Protein AF-A0A3M7PL62-F1 (afdb_monomer)

Sequence (192 aa):
TKNNTRWNSIFYMLQSLAKLSNSEIESILLAGKKKFKKQRKNSENDNKFTYEEREKMNELILILKELEICTDILEGDEITISRILPTLFTVIMKIDLKSNHEALMAKDKTIKNKIFYFENVSKKLIASIKKRFEDIFDETIYNIAAMLDPNYGTIWIKPENKQSWISKLKSMSESWKDASKSKRKNRSPTSN

Solvent-accessible surface area (backbone atoms only — not comparable to full-atom values): 11459 Å² total; per-residue (Å²): 133,83,74,65,65,80,84,40,48,68,56,55,49,50,55,57,57,67,72,50,52,70,69,55,52,40,51,52,57,54,56,51,46,71,79,50,67,90,76,70,86,89,74,94,78,81,71,66,88,44,72,65,59,51,50,48,51,52,54,52,48,54,46,49,47,44,53,51,54,45,47,56,61,76,69,44,97,85,66,53,68,33,52,51,56,48,43,53,45,50,40,46,48,63,38,34,56,63,65,42,47,53,57,46,42,77,76,38,80,84,65,70,95,76,88,71,89,53,57,70,56,34,52,50,49,46,52,50,51,50,67,75,43,44,71,58,74,73,31,62,67,42,53,51,38,19,46,70,32,88,92,48,34,65,75,64,47,56,77,87,52,44,62,60,52,52,52,52,50,51,55,52,54,50,53,51,54,51,55,53,52,53,58,54,67,75,60,65,81,84,80,128

Secondary structure (DSSP, 8-state):
---HHHH-HHHHHHHHHHHS-HHHHHHHHHHHHHHHTTS--S-SSS----HHHHHHHHHHHHHHHHHHHHHHHHSSTT--GGGHHHHHHHHHHHH-HHHHHHHHHHH-TTSPPPP-TTHHHHHHHHHHHHHHTHHHHH-HHHHHHHHH-TTTTTTTS-HHHHHHHHHHHHHHHHHHHHHHHHHHHT------

Structure (mmCIF, N/CA/C/O backbone):
data_AF-A0A3M7PL62-F1
#
_entry.id   AF-A0A3M7PL62-F1
#
loop_
_atom_site.group_PDB
_atom_site.id
_atom_site.type_symbol
_atom_site.label_atom_id
_atom_site.label_alt_id
_atom_site.label_comp_id
_atom_site.label_asym_id
_atom_site.label_entity_id
_atom_site.label_seq_id
_atom_site.pdbx_PDB_ins_code
_atom_site.Cartn_x
_atom_site.Cartn_y
_atom_site.Cartn_z
_atom_site.occupancy
_atom_site.B_iso_or_equiv
_atom_site.auth_seq_id
_atom_site.auth_comp_id
_atom_site.auth_asym_id
_atom_site.auth_atom_id
_atom_site.pdbx_PDB_model_num
ATOM 1 N N . THR A 1 1 ? -13.002 -17.386 -10.134 1.00 40.09 1 THR A N 1
ATOM 2 C CA . THR A 1 1 ? -13.341 -17.184 -8.706 1.00 40.09 1 THR A CA 1
ATOM 3 C C . THR A 1 1 ? -12.182 -16.467 -8.040 1.00 40.09 1 THR A C 1
ATOM 5 O O . THR A 1 1 ? -11.150 -17.083 -7.815 1.00 40.09 1 THR A O 1
ATOM 8 N N . LYS A 1 2 ? -12.305 -15.149 -7.817 1.00 46.88 2 LYS A N 1
ATOM 9 C CA . LYS A 1 2 ? -11.261 -14.326 -7.179 1.00 46.88 2 LYS A CA 1
ATOM 10 C C . LYS A 1 2 ? -11.028 -14.808 -5.744 1.00 46.88 2 LYS A C 1
ATOM 12 O O . LYS A 1 2 ? -11.974 -14.882 -4.963 1.00 46.88 2 LYS A O 1
ATOM 17 N N . ASN A 1 3 ? -9.782 -15.101 -5.386 1.00 47.34 3 ASN A N 1
ATOM 18 C CA . ASN A 1 3 ? -9.339 -15.516 -4.047 1.00 47.34 3 ASN A CA 1
ATOM 19 C C . ASN A 1 3 ? -9.390 -14.368 -3.000 1.00 47.34 3 ASN A C 1
ATOM 21 O O . ASN A 1 3 ? -8.645 -14.397 -2.018 1.00 47.34 3 ASN A O 1
ATOM 25 N N . ASN A 1 4 ? -10.277 -13.374 -3.171 1.00 55.66 4 ASN A N 1
ATOM 26 C CA . ASN A 1 4 ? -10.274 -12.106 -2.425 1.00 55.66 4 ASN A CA 1
ATOM 27 C C . ASN A 1 4 ? -10.366 -12.283 -0.901 1.00 55.66 4 ASN A C 1
ATOM 29 O O . ASN A 1 4 ? -9.767 -11.516 -0.155 1.00 55.66 4 ASN A O 1
ATOM 33 N N . THR A 1 5 ? -11.073 -13.295 -0.396 1.00 58.62 5 THR A N 1
ATOM 34 C CA . THR A 1 5 ? -11.362 -13.417 1.045 1.00 58.62 5 THR A CA 1
ATOM 35 C C . THR A 1 5 ? -10.279 -14.108 1.872 1.00 58.62 5 THR A C 1
ATOM 37 O O . THR A 1 5 ? -10.243 -13.902 3.086 1.00 58.62 5 THR A O 1
ATOM 40 N N . ARG A 1 6 ? -9.381 -14.908 1.275 1.00 64.12 6 ARG A N 1
ATOM 41 C CA . ARG A 1 6 ? -8.417 -15.704 2.066 1.00 64.12 6 ARG A CA 1
ATOM 42 C C . ARG A 1 6 ? -7.269 -14.861 2.622 1.00 64.12 6 ARG A C 1
ATOM 44 O O . ARG A 1 6 ? -6.825 -15.114 3.738 1.00 64.12 6 ARG A O 1
ATOM 51 N N . TRP A 1 7 ? -6.815 -13.866 1.865 1.00 69.75 7 TRP A N 1
ATOM 52 C CA . TRP A 1 7 ? -5.634 -13.065 2.205 1.00 69.75 7 TRP A CA 1
ATOM 53 C C . TRP A 1 7 ? -5.973 -11.681 2.788 1.00 69.75 7 TRP A C 1
ATOM 55 O O . TRP A 1 7 ? -5.117 -11.083 3.431 1.00 69.75 7 TRP A O 1
ATOM 65 N N . ASN A 1 8 ? -7.233 -11.228 2.672 1.00 81.94 8 ASN A N 1
ATOM 66 C CA . ASN A 1 8 ? -7.702 -9.904 3.125 1.00 81.94 8 ASN A CA 1
ATOM 67 C C . ASN A 1 8 ? -8.749 -9.960 4.259 1.00 81.94 8 ASN A C 1
ATOM 69 O O . ASN A 1 8 ? -9.500 -9.010 4.482 1.00 81.94 8 ASN A O 1
ATOM 73 N N . SER A 1 9 ? -8.815 -11.066 5.006 1.00 85.19 9 SER A N 1
ATOM 74 C CA . SER A 1 9 ? -9.834 -11.288 6.047 1.00 85.19 9 SER A CA 1
ATOM 75 C C . SER A 1 9 ? -9.865 -10.196 7.127 1.00 85.19 9 SER A C 1
ATOM 77 O O . SER A 1 9 ? -10.943 -9.741 7.509 1.00 85.19 9 SER A O 1
ATOM 79 N N . ILE A 1 10 ? -8.698 -9.724 7.579 1.00 87.88 10 ILE A N 1
ATOM 80 C CA . ILE A 1 10 ? -8.579 -8.642 8.573 1.00 87.88 10 ILE A CA 1
ATOM 81 C C . ILE A 1 10 ? -9.153 -7.336 8.022 1.00 87.88 10 ILE A C 1
ATOM 83 O O . ILE A 1 10 ? -9.892 -6.639 8.712 1.00 87.88 10 ILE A O 1
ATOM 87 N N . PHE A 1 11 ? -8.848 -7.011 6.770 1.00 89.50 11 PHE A N 1
ATOM 88 C CA . PHE A 1 11 ? -9.329 -5.790 6.144 1.00 89.50 11 PHE A CA 1
ATOM 89 C C . PHE A 1 11 ? -10.859 -5.774 6.021 1.00 89.50 11 PHE A C 1
ATOM 91 O O . PHE A 1 11 ? -11.498 -4.807 6.440 1.00 89.50 11 PHE A O 1
ATOM 98 N N . TYR A 1 12 ? -11.464 -6.867 5.543 1.00 89.94 12 TYR A N 1
ATOM 99 C CA . TYR A 1 12 ? -12.924 -6.966 5.446 1.00 89.94 12 TYR A CA 1
ATOM 100 C C . TYR A 1 12 ? -13.612 -6.987 6.812 1.00 89.94 12 TYR A C 1
ATOM 102 O O . TYR A 1 12 ? -14.700 -6.426 6.961 1.00 89.94 12 TYR A O 1
ATOM 110 N N . MET A 1 13 ? -12.972 -7.580 7.823 1.00 89.94 13 MET A N 1
ATOM 111 C CA . MET A 1 13 ? -13.450 -7.521 9.203 1.00 89.94 13 MET A CA 1
ATOM 112 C C . MET A 1 13 ? -13.500 -6.074 9.705 1.00 89.94 13 MET A C 1
ATOM 114 O O . MET A 1 13 ? -14.541 -5.637 10.193 1.00 89.94 13 MET A O 1
ATOM 118 N N . LEU A 1 14 ? -12.414 -5.313 9.531 1.00 90.06 14 LEU A N 1
ATOM 119 C CA . LEU A 1 14 ? -12.343 -3.912 9.950 1.00 90.06 14 LEU A CA 1
ATOM 120 C C . LEU A 1 14 ? -13.333 -3.033 9.180 1.00 90.06 14 LEU A C 1
ATOM 122 O O . LEU A 1 14 ? -14.026 -2.229 9.796 1.00 90.06 14 LEU A O 1
ATOM 126 N N . GLN A 1 15 ? -13.475 -3.218 7.863 1.00 90.00 15 GLN A N 1
ATOM 127 C CA . GLN A 1 15 ? -14.502 -2.512 7.088 1.00 90.00 15 GLN A CA 1
ATOM 128 C C . GLN A 1 15 ? -15.916 -2.803 7.597 1.00 90.00 15 GLN A C 1
ATOM 130 O O . GLN A 1 15 ? -16.748 -1.900 7.667 1.00 90.00 15 GLN A O 1
ATOM 135 N N . SER A 1 16 ? -16.202 -4.061 7.929 1.00 88.94 16 SER A N 1
ATOM 136 C CA . SER A 1 16 ? -17.515 -4.458 8.440 1.00 88.94 16 SER A CA 1
ATOM 137 C C . SER A 1 16 ? -17.782 -3.831 9.806 1.00 88.94 16 SER A C 1
ATOM 139 O O . SER A 1 16 ? -18.870 -3.313 10.031 1.00 88.94 16 SER A O 1
ATOM 141 N N . LEU A 1 17 ? -16.772 -3.794 10.680 1.00 87.38 17 LEU A N 1
ATOM 142 C CA . LEU A 1 17 ? -16.859 -3.132 11.980 1.00 87.38 17 LEU A CA 1
ATOM 143 C C . LEU A 1 17 ? -17.032 -1.611 11.842 1.00 87.38 17 LEU A C 1
ATOM 145 O O . LEU A 1 17 ? -17.824 -1.015 12.565 1.00 87.38 17 LEU A O 1
ATOM 149 N N . ALA A 1 18 ? -16.352 -0.984 10.880 1.00 86.38 18 ALA A N 1
ATOM 150 C CA . ALA A 1 18 ? -16.456 0.452 10.632 1.00 86.38 18 ALA A CA 1
ATOM 151 C C . ALA A 1 18 ? -17.853 0.894 10.170 1.00 86.38 18 ALA A C 1
ATOM 153 O O . ALA A 1 18 ? -18.256 2.017 10.481 1.00 86.38 18 ALA A O 1
ATOM 154 N N . LYS A 1 19 ? -18.592 0.013 9.477 1.00 88.25 19 LYS A N 1
ATOM 155 C CA . LYS A 1 19 ? -19.980 0.250 9.040 1.00 88.25 19 LYS A CA 1
ATOM 156 C C . LYS A 1 19 ? -20.982 0.279 10.193 1.00 88.25 19 LYS A C 1
ATOM 158 O O . LYS A 1 19 ? -22.044 0.868 10.031 1.00 88.25 19 LYS A O 1
ATOM 163 N N . LEU A 1 20 ? -20.661 -0.344 11.327 1.00 87.31 20 LEU A N 1
ATOM 164 C CA . LEU A 1 20 ? -21.538 -0.349 12.493 1.00 87.31 20 LEU A CA 1
ATOM 165 C C . LEU A 1 20 ? -21.515 1.015 13.185 1.00 87.31 20 LEU A C 1
ATOM 167 O O . LEU A 1 20 ? -20.460 1.636 13.364 1.00 87.31 20 LEU A O 1
ATOM 171 N N . SER A 1 21 ? -22.685 1.463 13.620 1.00 83.88 21 SER A N 1
ATOM 172 C CA . SER A 1 21 ? -22.830 2.613 14.505 1.00 83.88 21 SER A CA 1
ATOM 173 C C . SER A 1 21 ? -22.307 2.295 15.910 1.00 83.88 21 SER A C 1
ATOM 175 O O . SER A 1 21 ? -22.211 1.138 16.326 1.00 83.88 21 SER A O 1
ATOM 177 N N . ASN A 1 22 ? -21.962 3.332 16.678 1.00 79.81 22 ASN A N 1
ATOM 178 C CA . ASN A 1 22 ? -21.475 3.138 18.047 1.00 79.81 22 ASN A CA 1
ATOM 179 C C . ASN A 1 22 ? -22.526 2.450 18.939 1.00 79.81 22 ASN A C 1
ATOM 181 O O . ASN A 1 22 ? -22.158 1.618 19.762 1.00 79.81 22 ASN A O 1
ATOM 185 N N . SER A 1 23 ? -23.819 2.719 18.730 1.00 79.56 23 SER A N 1
ATOM 186 C CA . SER A 1 23 ? -24.910 2.072 19.471 1.00 79.56 23 SER A CA 1
ATOM 187 C C . SER A 1 23 ? -25.032 0.574 19.165 1.00 79.56 23 SER A C 1
ATOM 189 O O . SER A 1 23 ? -25.300 -0.221 20.070 1.00 79.56 23 SER A O 1
ATOM 191 N N . GLU A 1 24 ? -24.798 0.156 17.918 1.00 84.06 24 GLU A N 1
ATOM 192 C CA . GLU A 1 24 ? -24.756 -1.263 17.539 1.00 84.06 24 GLU A CA 1
ATOM 193 C C . GLU A 1 24 ? -23.554 -1.975 18.165 1.00 84.06 24 GLU A C 1
ATOM 195 O O . GLU A 1 24 ? -23.707 -3.062 18.725 1.00 84.06 24 GLU A O 1
ATOM 200 N N . ILE A 1 25 ? -22.373 -1.347 18.137 1.00 81.38 25 ILE A N 1
ATOM 201 C CA . ILE A 1 25 ? -21.158 -1.896 18.757 1.00 81.38 25 ILE A CA 1
ATOM 202 C C . ILE A 1 25 ? -21.361 -2.061 20.269 1.00 81.38 25 ILE A C 1
ATOM 204 O O . ILE A 1 25 ? -21.101 -3.136 20.813 1.00 81.38 25 ILE A O 1
ATOM 208 N N . GLU A 1 26 ? -21.887 -1.039 20.947 1.00 80.31 26 GLU A N 1
ATOM 209 C CA . GLU A 1 26 ? -22.207 -1.105 22.377 1.00 80.31 26 GLU A CA 1
ATOM 210 C C . GLU A 1 26 ? -23.219 -2.218 22.679 1.00 80.31 26 GLU A C 1
ATOM 212 O O . GLU A 1 26 ? -23.028 -2.998 23.616 1.00 80.31 26 GLU A O 1
ATOM 217 N N . SER A 1 27 ? -24.256 -2.365 21.850 1.00 80.12 27 SER A N 1
ATOM 218 C CA . SER A 1 27 ? -25.256 -3.430 21.993 1.00 80.12 27 SER A CA 1
ATOM 219 C C . SER A 1 27 ? -24.639 -4.827 21.866 1.00 80.12 27 SER A C 1
ATOM 221 O O . SER A 1 27 ? -24.953 -5.714 22.665 1.00 80.12 27 SER A O 1
ATOM 223 N N . ILE A 1 28 ? -23.716 -5.024 20.918 1.00 80.81 28 ILE A N 1
ATOM 224 C CA . ILE A 1 28 ? -22.977 -6.283 20.734 1.00 80.81 28 ILE A CA 1
ATOM 225 C C . ILE A 1 28 ? -22.082 -6.575 21.948 1.00 80.81 28 ILE A C 1
ATOM 227 O O . ILE A 1 28 ? -22.103 -7.692 22.478 1.00 80.81 28 ILE A O 1
ATOM 231 N N . LEU A 1 29 ? -21.339 -5.576 22.438 1.00 76.69 29 LEU A N 1
ATOM 232 C CA . LEU A 1 29 ? -20.470 -5.710 23.615 1.00 76.69 29 LEU A CA 1
ATOM 233 C C . LEU A 1 29 ? -21.275 -6.062 24.879 1.00 76.69 29 LEU A C 1
ATOM 235 O O . LEU A 1 29 ? -20.880 -6.932 25.666 1.00 76.69 29 LEU A O 1
ATOM 239 N N . LEU A 1 30 ? -22.441 -5.438 25.058 1.00 75.94 30 LEU A N 1
ATOM 240 C CA . LEU A 1 30 ? -23.359 -5.717 26.165 1.00 75.94 30 LEU A CA 1
ATOM 241 C C . LEU A 1 30 ? -24.003 -7.109 26.053 1.00 75.94 30 LEU A C 1
ATOM 243 O O . LEU A 1 30 ? -24.126 -7.813 27.063 1.00 75.94 30 LEU A O 1
ATOM 247 N N . ALA A 1 31 ? -24.377 -7.539 24.845 1.00 72.31 31 ALA A N 1
ATOM 248 C CA . ALA A 1 31 ? -24.922 -8.874 24.594 1.00 72.31 31 ALA A CA 1
ATOM 249 C C . ALA A 1 31 ? -23.889 -9.981 24.875 1.00 72.31 31 ALA A C 1
ATOM 251 O O . ALA A 1 31 ? -24.222 -10.988 25.508 1.00 72.31 31 ALA A O 1
ATOM 252 N N . GLY A 1 32 ? -22.624 -9.770 24.494 1.00 66.62 32 GLY A N 1
ATOM 253 C CA . GLY A 1 32 ? -21.516 -10.674 24.810 1.00 66.62 32 GLY A CA 1
ATOM 254 C C . GLY A 1 32 ? -21.330 -10.870 26.318 1.00 66.62 32 GLY A C 1
ATOM 255 O O . GLY A 1 32 ? -21.241 -12.004 26.793 1.00 66.62 32 GLY A O 1
ATOM 256 N N . LYS A 1 33 ? -21.388 -9.793 27.114 1.00 64.31 33 LYS A N 1
ATOM 257 C CA . LYS A 1 33 ? -21.269 -9.880 28.583 1.00 64.31 33 LYS A CA 1
ATOM 258 C C . LYS A 1 33 ? -22.345 -10.759 29.228 1.00 64.31 33 LYS A C 1
ATOM 260 O O . LYS A 1 33 ? -22.030 -11.490 30.166 1.00 64.31 33 LYS A O 1
ATOM 265 N N . LYS A 1 34 ? -23.591 -10.751 28.734 1.00 57.75 34 LYS A N 1
ATOM 266 C CA . LYS A 1 34 ? -24.666 -11.605 29.285 1.00 57.75 34 LYS A CA 1
ATOM 267 C C . LYS A 1 34 ? -24.357 -13.104 29.149 1.00 57.75 34 LYS A C 1
ATOM 269 O O . LYS A 1 34 ? -24.736 -13.858 30.040 1.00 57.75 34 LYS A O 1
ATOM 274 N N . LYS A 1 35 ? -23.618 -13.521 28.110 1.00 54.88 35 LYS A N 1
ATOM 275 C CA . LYS A 1 35 ? -23.156 -14.912 27.925 1.00 54.88 35 LYS A CA 1
ATOM 276 C C . LYS A 1 35 ? -21.930 -15.279 28.777 1.00 54.88 35 LYS A C 1
ATOM 278 O O . LYS A 1 35 ? -21.797 -16.436 29.156 1.00 54.88 35 LYS A O 1
ATOM 283 N N . PHE A 1 36 ? -21.075 -14.315 29.132 1.00 53.97 36 PHE A N 1
ATOM 284 C CA . PHE A 1 36 ? -19.810 -14.544 29.861 1.00 53.97 36 PHE A CA 1
ATOM 285 C C . PHE A 1 36 ? -19.806 -14.046 31.322 1.00 53.97 36 PHE A C 1
ATOM 287 O O . PHE A 1 36 ? -18.755 -13.965 31.963 1.00 53.97 36 PHE A O 1
ATOM 294 N N . LYS A 1 37 ? -20.984 -13.760 31.894 1.00 52.91 37 LYS A N 1
ATOM 295 C CA . LYS A 1 37 ? -21.182 -13.203 33.251 1.00 52.91 37 LYS A CA 1
ATOM 296 C C . LYS A 1 37 ? -20.577 -14.016 34.412 1.00 52.91 37 LYS A C 1
ATOM 298 O O . LYS A 1 37 ? -20.555 -13.519 35.532 1.00 52.91 37 LYS A O 1
ATOM 303 N N . LYS A 1 38 ? -20.057 -15.226 34.176 1.00 51.56 38 LYS A N 1
ATOM 304 C CA . LYS A 1 38 ? -19.380 -16.039 35.202 1.00 51.56 38 LYS A CA 1
ATOM 305 C C . LYS A 1 38 ? -17.902 -15.679 35.441 1.00 51.56 38 LYS A C 1
ATOM 307 O O . LYS A 1 38 ? -17.357 -16.168 36.421 1.00 51.56 38 LYS A O 1
ATOM 312 N N . GLN A 1 39 ? -17.252 -14.850 34.608 1.00 52.00 39 GLN A N 1
ATOM 313 C CA . GLN A 1 39 ? -15.781 -14.691 34.660 1.00 52.00 39 GLN A CA 1
ATOM 314 C C . GLN A 1 39 ? -15.209 -13.280 34.884 1.00 52.00 39 GLN A C 1
ATOM 316 O O . GLN A 1 39 ? -14.001 -13.169 35.062 1.00 52.00 39 GLN A O 1
ATOM 321 N N . ARG A 1 40 ? -15.994 -12.195 34.916 1.00 52.81 40 ARG A N 1
ATOM 322 C CA . ARG A 1 40 ? -15.426 -10.842 35.108 1.00 52.81 40 ARG A CA 1
ATOM 323 C C . ARG A 1 40 ? -16.220 -10.011 36.116 1.00 52.81 40 ARG A C 1
ATOM 325 O O . ARG A 1 40 ? -17.187 -9.347 35.756 1.00 52.81 40 ARG A O 1
ATOM 332 N N . LYS A 1 41 ? -15.792 -10.058 37.382 1.00 49.06 41 LYS A N 1
ATOM 333 C CA . LYS A 1 41 ? -15.992 -8.967 38.350 1.00 49.06 41 LYS A CA 1
ATOM 334 C C . LYS A 1 41 ? -14.892 -7.937 38.068 1.00 49.06 41 LYS A C 1
ATOM 336 O O . LYS A 1 41 ? -13.742 -8.342 37.967 1.00 49.06 41 LYS A O 1
ATOM 341 N N . ASN A 1 42 ? -15.247 -6.660 37.954 1.00 48.19 42 ASN A N 1
ATOM 342 C CA . ASN A 1 42 ? -14.356 -5.504 37.745 1.00 48.19 42 ASN A CA 1
ATOM 343 C C . ASN A 1 42 ? -14.031 -5.175 36.272 1.00 48.19 42 ASN A C 1
ATOM 345 O O . ASN A 1 42 ? -12.954 -5.487 35.787 1.00 48.19 42 ASN A O 1
ATOM 349 N N . SER A 1 43 ? -14.954 -4.504 35.575 1.00 50.09 43 SER A N 1
ATOM 350 C CA . SER A 1 43 ? -14.658 -3.224 34.897 1.00 50.09 43 SER A CA 1
ATOM 351 C C . SER A 1 43 ? -15.955 -2.616 34.338 1.00 50.09 43 SER A C 1
ATOM 353 O O . SER A 1 43 ? -16.555 -3.101 33.373 1.00 50.09 43 SER A O 1
ATOM 355 N N . GLU A 1 44 ? -16.451 -1.572 35.006 1.00 50.91 44 GLU A N 1
ATOM 356 C CA . GLU A 1 44 ? -17.651 -0.826 34.590 1.00 50.91 44 GLU A CA 1
ATOM 357 C C . GLU A 1 44 ? -17.344 0.252 33.533 1.00 50.91 44 GLU A C 1
ATOM 359 O O . GLU A 1 44 ? -18.266 0.719 32.872 1.00 50.91 44 GLU A O 1
ATOM 364 N N . ASN A 1 45 ? -16.063 0.562 33.279 1.00 48.56 45 ASN A N 1
ATOM 365 C CA . ASN A 1 45 ? -15.643 1.635 32.364 1.00 48.56 45 ASN A CA 1
ATOM 366 C C . ASN A 1 45 ? -15.071 1.192 30.997 1.00 48.56 45 ASN A C 1
ATOM 368 O O . ASN A 1 45 ? -14.952 2.036 30.116 1.00 48.56 45 ASN A O 1
ATOM 372 N N . ASP A 1 46 ? -14.790 -0.095 30.753 1.00 54.34 46 ASP A N 1
ATOM 373 C CA . ASP A 1 46 ? -14.094 -0.556 29.522 1.00 54.34 46 ASP A CA 1
ATOM 374 C C . ASP A 1 46 ? -15.002 -0.775 28.294 1.00 54.34 46 ASP A C 1
ATOM 376 O O . ASP A 1 46 ? -14.627 -1.437 27.329 1.00 54.34 46 ASP A O 1
ATOM 380 N N . ASN A 1 47 ? -16.249 -0.306 28.331 1.00 57.25 47 ASN A N 1
ATOM 381 C CA . ASN A 1 47 ? -17.291 -0.804 27.426 1.00 57.25 47 ASN A CA 1
ATOM 382 C C . ASN A 1 47 ? -17.661 0.115 26.262 1.00 57.25 47 ASN A C 1
ATOM 384 O O . ASN A 1 47 ? -18.631 -0.175 25.560 1.00 57.25 47 ASN A O 1
ATOM 388 N N . LYS A 1 48 ? -16.931 1.209 26.061 1.00 63.75 48 LYS A N 1
ATOM 389 C CA . LYS A 1 48 ? -17.238 2.172 25.006 1.00 63.75 48 LYS A CA 1
ATOM 390 C C . LYS A 1 48 ? -16.159 2.128 23.948 1.00 63.75 48 LYS A C 1
ATOM 392 O O . LYS A 1 48 ? -15.000 2.363 24.256 1.00 63.75 48 LYS A O 1
ATOM 397 N N . PHE A 1 49 ? -16.575 1.871 22.711 1.00 73.44 49 PHE A N 1
ATOM 398 C CA . PHE A 1 49 ? -15.726 2.084 21.550 1.00 73.44 49 PHE A CA 1
ATOM 399 C C . PHE A 1 49 ? -15.527 3.591 21.390 1.00 73.44 49 PHE A C 1
ATOM 401 O O . PHE A 1 49 ? -16.442 4.326 21.007 1.00 73.44 49 PHE A O 1
ATOM 408 N N . THR A 1 50 ? -14.359 4.058 21.804 1.00 80.19 50 THR A N 1
ATOM 409 C CA . THR A 1 50 ? -14.036 5.478 21.884 1.00 80.19 50 THR A CA 1
ATOM 410 C C . THR A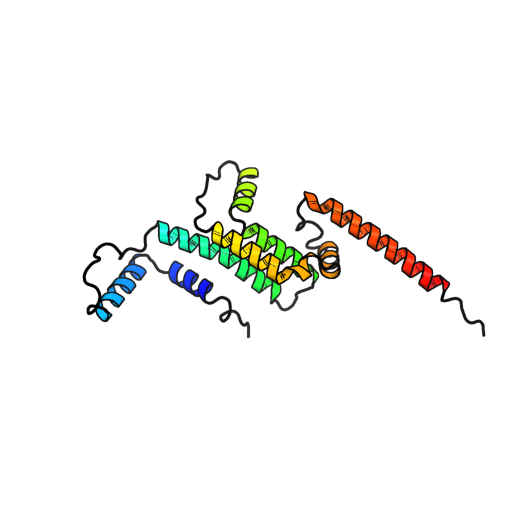 1 50 ? -13.889 6.090 20.493 1.00 80.19 50 THR A C 1
ATOM 412 O O . THR A 1 50 ? -13.640 5.410 19.494 1.00 80.19 50 THR A O 1
ATOM 415 N N . TYR A 1 51 ? -14.023 7.415 20.422 1.00 80.00 51 TYR A N 1
ATOM 416 C CA . TYR A 1 51 ? -13.761 8.161 19.192 1.00 80.00 51 TYR A CA 1
ATOM 417 C C . TYR A 1 51 ? -12.329 7.916 18.679 1.00 80.00 51 TYR A C 1
ATOM 419 O O . TYR A 1 51 ? -12.139 7.660 17.494 1.00 80.00 51 TYR A O 1
ATOM 427 N N . GLU A 1 52 ? -11.346 7.882 19.583 1.00 82.50 52 GLU A N 1
ATOM 428 C CA . GLU A 1 52 ? -9.944 7.607 19.251 1.00 82.50 52 GLU A CA 1
ATOM 429 C C . GLU A 1 52 ? -9.743 6.193 18.675 1.00 82.50 52 GLU A C 1
ATOM 431 O O . GLU A 1 52 ? -9.024 6.015 17.693 1.00 82.50 52 GLU A O 1
ATOM 436 N N . GLU A 1 53 ? -10.397 5.168 19.235 1.00 84.00 53 GLU A N 1
ATOM 437 C CA . GLU A 1 53 ? -10.350 3.805 18.682 1.00 84.00 53 GLU A CA 1
ATOM 438 C C . GLU A 1 53 ? -10.967 3.730 17.282 1.00 84.00 53 GLU A C 1
ATOM 440 O O . GLU A 1 53 ? -10.454 3.014 16.415 1.00 84.00 53 GLU A O 1
ATOM 445 N N . ARG A 1 54 ? -12.023 4.509 17.024 1.00 83.88 54 ARG A N 1
ATOM 446 C CA . ARG A 1 54 ? -12.613 4.628 15.687 1.00 83.88 54 ARG A CA 1
ATOM 447 C C . ARG A 1 54 ? -11.669 5.326 14.709 1.00 83.88 54 ARG A C 1
ATOM 449 O O . ARG A 1 54 ? -11.545 4.869 13.573 1.00 83.88 54 ARG A O 1
ATOM 456 N N . GLU A 1 55 ? -10.984 6.388 15.125 1.00 84.62 55 GLU A N 1
ATOM 457 C CA . GLU A 1 55 ? -9.975 7.058 14.294 1.00 84.62 55 GLU A CA 1
ATO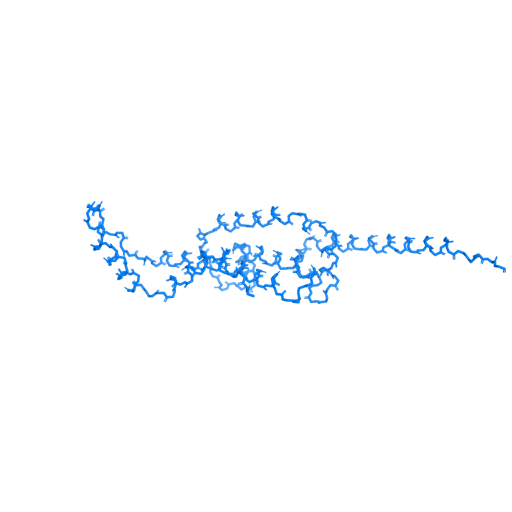M 458 C C . GLU A 1 55 ? -8.800 6.134 13.965 1.00 84.62 55 GLU A C 1
ATOM 460 O O . GLU A 1 55 ? -8.436 6.010 12.794 1.00 84.62 55 GLU A O 1
ATOM 465 N N . LYS A 1 56 ? -8.284 5.406 14.962 1.00 87.44 56 LYS A N 1
ATOM 466 C CA . LYS A 1 56 ? -7.266 4.362 14.780 1.00 87.44 56 LYS A CA 1
ATOM 467 C C . LYS A 1 56 ? -7.725 3.308 13.770 1.00 87.44 56 LYS A C 1
ATOM 469 O O . LYS A 1 56 ? -7.014 3.006 12.813 1.00 87.44 56 LYS A O 1
ATOM 474 N N . MET A 1 57 ? -8.928 2.765 13.946 1.00 89.44 57 MET A N 1
ATOM 475 C CA . MET A 1 57 ? -9.484 1.776 13.022 1.00 89.44 57 MET A CA 1
ATOM 476 C C . MET A 1 57 ? -9.582 2.325 11.593 1.00 89.44 57 MET A C 1
ATOM 478 O O . MET A 1 57 ? -9.181 1.645 10.650 1.00 89.44 57 MET A O 1
ATOM 482 N N . ASN A 1 58 ? -10.071 3.554 11.426 1.00 87.00 58 ASN A N 1
ATOM 483 C CA . ASN A 1 58 ? -10.186 4.192 10.117 1.00 87.00 58 ASN A CA 1
ATOM 484 C C . ASN A 1 58 ? -8.816 4.416 9.462 1.00 87.00 58 ASN A C 1
ATOM 486 O O . ASN A 1 58 ? -8.667 4.163 8.268 1.00 87.00 58 ASN A O 1
ATOM 490 N N . GLU A 1 59 ? -7.806 4.845 10.222 1.00 88.25 59 GLU A N 1
ATOM 491 C CA . GLU A 1 59 ? -6.438 4.975 9.713 1.00 88.25 59 GLU A CA 1
ATOM 492 C C . GLU A 1 59 ? -5.881 3.622 9.250 1.00 88.25 59 GLU A C 1
ATOM 494 O O . GLU A 1 59 ? -5.334 3.523 8.151 1.00 88.25 59 GLU A O 1
ATOM 499 N N . LEU A 1 60 ? -6.083 2.560 10.035 1.00 89.88 60 LEU A N 1
ATOM 500 C CA . LEU A 1 60 ? -5.652 1.216 9.658 1.00 89.88 60 LEU A CA 1
ATOM 501 C C . LEU A 1 60 ? -6.370 0.713 8.395 1.00 89.88 60 LEU A C 1
ATOM 503 O O . LEU A 1 60 ? -5.732 0.123 7.524 1.00 89.88 60 LEU A O 1
ATOM 507 N N . ILE A 1 61 ? -7.672 0.984 8.252 1.00 89.81 61 ILE A N 1
ATOM 508 C CA . ILE A 1 61 ? -8.430 0.670 7.030 1.00 89.81 61 ILE A CA 1
ATOM 509 C C . ILE A 1 61 ? -7.843 1.408 5.826 1.00 89.81 61 ILE A C 1
ATOM 511 O O . ILE A 1 61 ? -7.713 0.803 4.767 1.00 89.81 61 ILE A O 1
ATOM 515 N N . LEU A 1 62 ? -7.462 2.682 5.969 1.00 88.31 62 LEU A N 1
ATOM 516 C CA . LEU A 1 62 ? -6.837 3.439 4.880 1.00 88.31 62 LEU A CA 1
ATOM 517 C C . LEU A 1 62 ? -5.507 2.814 4.442 1.00 88.31 62 LEU A C 1
ATOM 519 O O . LEU A 1 62 ? -5.293 2.654 3.243 1.00 88.31 62 LEU A O 1
ATOM 523 N N . ILE A 1 63 ? -4.655 2.404 5.389 1.00 90.00 63 ILE A N 1
ATOM 524 C CA . ILE A 1 63 ? -3.396 1.704 5.079 1.00 90.00 63 ILE A CA 1
ATOM 525 C C . ILE A 1 63 ? -3.676 0.406 4.308 1.00 90.00 63 ILE A C 1
ATOM 527 O O . ILE 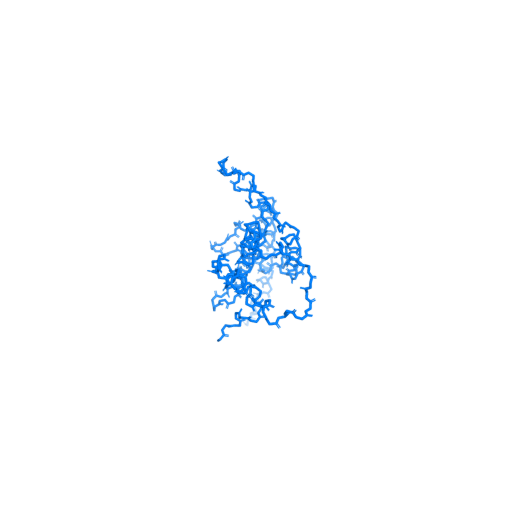A 1 63 ? -3.086 0.157 3.257 1.00 90.00 63 ILE A O 1
ATOM 531 N N . LEU A 1 64 ? -4.578 -0.429 4.829 1.00 90.38 64 LEU A N 1
ATOM 532 C CA . LEU A 1 64 ? -4.877 -1.741 4.254 1.00 90.38 64 LEU A CA 1
ATOM 533 C C . LEU A 1 64 ? -5.598 -1.644 2.901 1.00 90.38 64 LEU A C 1
ATOM 535 O O . LEU A 1 64 ? -5.393 -2.497 2.042 1.00 90.38 64 LEU A O 1
ATOM 539 N N . LYS A 1 65 ? -6.393 -0.593 2.678 1.00 90.50 65 LYS A N 1
ATOM 540 C CA . LYS A 1 65 ? -7.081 -0.354 1.405 1.00 90.50 65 LYS A CA 1
ATOM 541 C C . LYS A 1 65 ? -6.102 -0.165 0.250 1.00 90.50 65 LYS A C 1
ATOM 543 O O . LYS A 1 65 ? -6.366 -0.630 -0.851 1.00 90.50 65 LYS A O 1
ATOM 548 N N . GLU A 1 66 ? -4.967 0.487 0.483 1.00 91.25 66 GLU A N 1
ATOM 549 C CA . GLU A 1 66 ? -3.954 0.648 -0.565 1.00 91.25 66 GLU A CA 1
ATOM 550 C C . GLU A 1 66 ? -3.310 -0.692 -0.948 1.00 91.25 66 GLU A C 1
ATOM 552 O O . GLU A 1 66 ? -2.989 -0.906 -2.117 1.00 91.25 66 GLU A O 1
ATOM 557 N N . LEU A 1 67 ? -3.194 -1.631 -0.000 1.00 89.94 67 LEU A N 1
ATOM 558 C CA . LEU A 1 67 ? -2.778 -3.005 -0.297 1.00 89.94 67 LEU A CA 1
ATOM 559 C C . LEU A 1 67 ? -3.838 -3.756 -1.108 1.00 89.94 67 LEU A C 1
ATOM 561 O O . LEU A 1 67 ? -3.474 -4.429 -2.064 1.00 89.94 67 LEU A O 1
ATOM 565 N N . GLU A 1 68 ? -5.125 -3.608 -0.776 1.00 89.38 68 GLU A N 1
ATOM 566 C CA . GLU A 1 68 ? -6.216 -4.206 -1.562 1.00 89.38 68 GLU A CA 1
ATOM 567 C C . GLU A 1 68 ? -6.209 -3.690 -3.006 1.00 89.38 68 GLU A C 1
ATOM 569 O O . GLU A 1 68 ? -6.235 -4.489 -3.936 1.00 89.38 68 GLU A O 1
ATOM 574 N N . ILE A 1 69 ? -6.091 -2.371 -3.201 1.00 88.88 69 ILE A N 1
ATOM 575 C CA . ILE A 1 69 ? -6.008 -1.763 -4.538 1.00 88.88 69 ILE A CA 1
ATOM 576 C C . ILE A 1 69 ? -4.805 -2.318 -5.310 1.00 88.88 69 ILE A C 1
ATOM 578 O O . ILE A 1 69 ? -4.925 -2.642 -6.489 1.00 88.88 69 ILE A O 1
ATOM 582 N N . CYS A 1 70 ? -3.647 -2.440 -4.654 1.00 90.31 70 CYS A N 1
ATOM 583 C CA . CYS A 1 70 ? -2.457 -3.041 -5.251 1.00 90.31 70 CYS A CA 1
ATOM 584 C C . CYS A 1 70 ? -2.728 -4.486 -5.700 1.00 90.31 70 CYS A C 1
ATOM 586 O O . CYS A 1 70 ? -2.427 -4.836 -6.838 1.00 90.31 70 CYS A O 1
ATOM 588 N N . THR A 1 71 ? -3.349 -5.301 -4.845 1.00 88.69 71 THR A N 1
ATOM 589 C CA . THR A 1 71 ? -3.742 -6.674 -5.181 1.00 88.69 71 THR A CA 1
ATOM 590 C C . THR A 1 71 ? -4.720 -6.712 -6.352 1.00 88.69 71 THR A C 1
ATOM 592 O O . THR A 1 71 ? -4.478 -7.444 -7.301 1.00 88.69 71 THR A O 1
ATOM 595 N N . ASP A 1 72 ? -5.768 -5.889 -6.354 1.00 87.94 72 ASP A N 1
ATOM 596 C CA . ASP A 1 72 ? -6.740 -5.860 -7.452 1.00 87.94 72 ASP A CA 1
ATOM 597 C C . ASP A 1 72 ? -6.105 -5.456 -8.791 1.00 87.94 72 ASP A C 1
ATOM 599 O O . ASP A 1 72 ? -6.466 -6.009 -9.832 1.00 87.94 72 ASP A O 1
ATOM 603 N N . ILE A 1 73 ? -5.141 -4.528 -8.773 1.00 88.38 73 ILE A N 1
ATOM 604 C CA . ILE A 1 73 ? -4.379 -4.140 -9.968 1.00 88.38 73 ILE A CA 1
ATOM 605 C C . ILE A 1 73 ? -3.470 -5.277 -10.438 1.00 88.38 73 ILE A C 1
ATOM 607 O O . ILE A 1 73 ? -3.309 -5.426 -11.645 1.00 88.38 73 ILE A O 1
ATOM 611 N N . LEU A 1 74 ? -2.868 -6.037 -9.513 1.00 88.50 74 LEU A N 1
ATOM 612 C CA . LEU A 1 74 ? -1.888 -7.096 -9.790 1.00 88.50 74 LEU A CA 1
ATOM 613 C C . LEU A 1 74 ? -2.484 -8.514 -9.909 1.00 88.50 74 LEU A C 1
ATOM 615 O O . LEU A 1 74 ? -1.758 -9.445 -10.254 1.00 88.50 74 LEU A O 1
ATOM 619 N N . GLU A 1 75 ? -3.793 -8.673 -9.721 1.00 85.44 75 GLU A N 1
ATOM 620 C CA . GLU A 1 75 ? -4.539 -9.914 -9.984 1.00 85.44 75 GLU A CA 1
ATOM 621 C C . GLU A 1 75 ? -5.575 -9.797 -11.124 1.00 85.44 75 GLU A C 1
ATOM 623 O O . GLU A 1 75 ? -6.285 -10.758 -11.410 1.00 85.44 75 GLU A O 1
ATOM 628 N N . GLY A 1 76 ? -5.709 -8.631 -11.761 1.00 80.62 76 GLY A N 1
ATOM 629 C CA . GLY A 1 76 ? -6.567 -8.426 -12.930 1.00 80.62 76 GLY A CA 1
ATOM 630 C C . GLY A 1 76 ? -6.162 -9.228 -14.177 1.00 80.62 76 GLY A C 1
ATOM 631 O O . GLY A 1 76 ? -5.011 -9.610 -14.362 1.00 80.62 76 GLY A O 1
ATOM 632 N N . ASP A 1 77 ? -7.119 -9.437 -15.080 1.00 77.62 77 ASP A N 1
ATOM 633 C CA . ASP A 1 77 ? -6.946 -10.331 -16.236 1.00 77.62 77 ASP A CA 1
ATOM 634 C C . ASP A 1 77 ? -6.009 -9.771 -17.334 1.00 77.62 77 ASP A C 1
ATOM 636 O O . ASP A 1 77 ? -5.464 -10.528 -18.133 1.00 77.62 77 ASP A O 1
ATOM 640 N N . GLU A 1 78 ? -5.768 -8.454 -17.360 1.00 82.19 78 GLU A N 1
ATOM 641 C CA . GLU A 1 78 ? -4.945 -7.762 -18.372 1.00 82.19 78 GLU A CA 1
ATOM 642 C C . GLU A 1 78 ? -3.677 -7.126 -17.778 1.00 82.19 78 GLU A C 1
ATOM 644 O O . GLU A 1 78 ? -3.343 -5.961 -18.027 1.00 82.19 78 GLU A O 1
ATOM 649 N N . ILE A 1 79 ? -2.963 -7.867 -16.933 1.00 84.06 79 ILE A N 1
ATOM 650 C CA . ILE A 1 79 ? -1.733 -7.354 -16.327 1.00 84.06 79 ILE A CA 1
ATOM 651 C C . ILE A 1 79 ? -0.537 -7.608 -17.220 1.00 84.06 79 ILE A C 1
ATOM 653 O O . ILE A 1 79 ? -0.205 -8.738 -17.572 1.00 84.06 79 ILE A O 1
ATOM 657 N N . THR A 1 80 ? 0.185 -6.529 -17.486 1.00 87.69 80 THR A N 1
ATOM 658 C CA . THR A 1 80 ? 1.512 -6.563 -18.078 1.00 87.69 80 THR A CA 1
ATOM 659 C C . THR A 1 80 ? 2.578 -6.376 -17.005 1.00 87.69 80 THR A C 1
ATOM 661 O O . THR A 1 80 ? 2.386 -5.675 -16.008 1.00 87.69 80 THR A O 1
ATOM 664 N N . ILE A 1 81 ? 3.757 -6.953 -17.242 1.00 91.06 81 ILE A N 1
ATOM 665 C CA . ILE A 1 81 ? 4.927 -6.816 -16.362 1.00 91.06 81 ILE A CA 1
ATOM 666 C C . ILE A 1 81 ? 5.307 -5.346 -16.091 1.00 91.06 81 ILE A C 1
ATOM 668 O O . ILE A 1 81 ? 5.809 -5.019 -15.017 1.00 91.06 81 ILE A O 1
ATOM 672 N N . SER A 1 82 ? 4.982 -4.439 -17.020 1.00 91.62 82 SER A N 1
ATOM 673 C CA . SER A 1 82 ? 5.173 -2.993 -16.873 1.00 91.62 82 SER A CA 1
ATOM 674 C C . SER A 1 82 ? 4.382 -2.363 -15.724 1.00 91.62 82 SER A C 1
ATOM 676 O O . SER A 1 82 ? 4.800 -1.326 -15.214 1.00 91.62 82 SER A O 1
ATOM 678 N N . ARG A 1 83 ? 3.278 -2.977 -15.275 1.00 92.00 83 ARG A N 1
ATOM 679 C CA . ARG A 1 83 ? 2.443 -2.457 -14.176 1.00 92.00 83 ARG A CA 1
ATOM 680 C C . ARG A 1 83 ? 3.011 -2.748 -12.793 1.00 92.00 83 ARG A C 1
ATOM 682 O O . ARG A 1 83 ? 2.633 -2.081 -11.830 1.00 92.00 83 ARG A O 1
ATOM 689 N N . ILE A 1 84 ? 3.907 -3.725 -12.678 1.00 92.25 84 ILE A N 1
ATOM 690 C CA . ILE A 1 84 ? 4.323 -4.281 -11.387 1.00 92.25 84 ILE A CA 1
ATOM 691 C C . ILE A 1 84 ? 5.093 -3.245 -10.564 1.00 92.25 84 ILE A C 1
ATOM 693 O O . ILE A 1 84 ? 4.659 -2.895 -9.466 1.00 92.25 84 ILE A O 1
ATOM 697 N N . LEU A 1 85 ? 6.178 -2.680 -11.105 1.00 92.19 85 LEU A N 1
ATOM 698 C CA . LEU A 1 85 ? 6.962 -1.670 -10.383 1.00 92.19 85 LEU A CA 1
ATOM 699 C C . LEU A 1 85 ? 6.166 -0.396 -10.073 1.00 92.19 85 LEU A C 1
ATOM 701 O O . LEU A 1 85 ? 6.145 -0.010 -8.903 1.00 92.19 85 LEU A O 1
ATOM 705 N N . PRO A 1 86 ? 5.465 0.243 -11.033 1.00 91.75 86 PRO A N 1
ATOM 706 C CA . PRO A 1 86 ? 4.671 1.431 -10.737 1.00 91.75 86 PRO A CA 1
ATOM 707 C C . PRO A 1 86 ? 3.661 1.201 -9.611 1.00 91.75 86 PRO A C 1
ATOM 709 O O . PRO A 1 86 ? 3.514 2.053 -8.732 1.00 91.75 86 PRO A O 1
ATOM 712 N N . THR A 1 87 ? 3.010 0.035 -9.591 1.00 92.56 87 THR A N 1
ATOM 713 C CA . THR A 1 87 ? 2.035 -0.313 -8.550 1.00 92.56 87 THR A CA 1
ATOM 714 C C . THR A 1 87 ? 2.713 -0.495 -7.190 1.00 92.56 87 THR A C 1
ATOM 716 O O . THR A 1 87 ? 2.267 0.096 -6.204 1.00 92.56 87 THR A O 1
ATOM 719 N N . LEU A 1 88 ? 3.839 -1.218 -7.128 1.00 93.12 88 LEU A N 1
ATOM 720 C CA . LEU A 1 88 ? 4.604 -1.414 -5.890 1.00 93.12 88 LEU A CA 1
ATOM 721 C C . LEU A 1 88 ? 5.170 -0.099 -5.325 1.00 93.12 88 LEU A C 1
ATOM 723 O O . LEU A 1 88 ? 5.095 0.149 -4.121 1.00 93.12 88 LEU A O 1
ATOM 727 N N . PHE A 1 89 ? 5.702 0.783 -6.172 1.00 90.56 89 PHE A N 1
ATOM 728 C CA . PHE A 1 89 ? 6.181 2.094 -5.725 1.00 90.56 89 PHE A CA 1
ATOM 729 C C . PHE A 1 89 ? 5.037 2.986 -5.244 1.00 90.56 89 PHE A C 1
ATOM 731 O O . PHE A 1 89 ? 5.166 3.649 -4.212 1.00 90.56 89 PHE A O 1
ATOM 738 N N . THR A 1 90 ? 3.903 2.962 -5.947 1.00 89.56 90 THR A N 1
ATOM 739 C CA . THR A 1 90 ? 2.713 3.726 -5.559 1.00 89.56 90 THR A CA 1
ATOM 740 C C . THR A 1 90 ? 2.189 3.273 -4.202 1.00 89.56 90 THR A C 1
ATOM 742 O O . THR A 1 90 ? 1.931 4.117 -3.343 1.00 89.56 90 THR A O 1
ATOM 745 N N . VAL A 1 91 ? 2.074 1.961 -3.967 1.00 91.81 91 VAL A N 1
ATOM 746 C CA . VAL A 1 91 ? 1.564 1.452 -2.688 1.00 91.81 91 VAL A CA 1
ATOM 747 C C . VAL A 1 91 ? 2.515 1.779 -1.534 1.00 91.81 91 VAL A C 1
ATOM 749 O O . VAL A 1 91 ? 2.062 2.227 -0.484 1.00 91.81 91 VAL A O 1
ATOM 752 N N . ILE A 1 92 ? 3.835 1.664 -1.742 1.00 91.50 92 ILE A N 1
ATOM 753 C CA . ILE A 1 92 ? 4.842 2.060 -0.745 1.00 91.50 92 ILE A CA 1
ATOM 754 C C . ILE A 1 92 ? 4.700 3.544 -0.398 1.00 91.50 92 ILE A C 1
ATOM 756 O O . ILE A 1 92 ? 4.675 3.892 0.779 1.00 91.50 92 ILE A O 1
ATOM 760 N N . MET A 1 93 ? 4.579 4.408 -1.409 1.00 87.44 93 MET A N 1
ATOM 761 C CA . MET A 1 93 ? 4.440 5.851 -1.209 1.00 87.44 93 MET A CA 1
ATOM 762 C C . MET A 1 93 ? 3.155 6.206 -0.453 1.00 87.44 93 MET A C 1
ATOM 764 O O . MET A 1 93 ? 3.176 7.078 0.408 1.00 87.44 93 MET A O 1
ATOM 768 N N . LYS A 1 94 ? 2.037 5.541 -0.757 1.00 87.12 94 LYS A N 1
ATOM 769 C CA . LYS A 1 94 ? 0.748 5.839 -0.123 1.00 87.12 94 LYS A CA 1
ATOM 770 C C . LYS A 1 94 ? 0.615 5.285 1.298 1.00 87.12 94 LYS A C 1
ATOM 772 O O . LYS A 1 94 ? -0.039 5.921 2.123 1.00 87.12 94 LYS A O 1
ATOM 777 N N . ILE A 1 95 ? 1.232 4.136 1.589 1.00 90.44 95 ILE A N 1
ATOM 778 C CA . ILE A 1 95 ? 1.303 3.565 2.947 1.00 90.44 95 ILE A CA 1
ATOM 779 C C . ILE A 1 95 ? 2.258 4.368 3.837 1.00 90.44 95 ILE A C 1
ATOM 781 O O . ILE A 1 95 ? 2.089 4.375 5.060 1.00 90.44 95 ILE A O 1
ATOM 785 N N . ASP A 1 96 ? 3.237 5.061 3.250 1.00 87.25 96 ASP A N 1
ATOM 786 C CA . ASP A 1 96 ? 4.104 6.001 3.960 1.00 87.25 96 ASP A CA 1
ATOM 787 C C . ASP A 1 96 ? 3.334 7.276 4.334 1.00 87.25 96 ASP A C 1
ATOM 789 O O . ASP A 1 96 ? 3.437 8.326 3.699 1.00 87.25 96 ASP A O 1
ATOM 793 N N . LEU A 1 97 ? 2.507 7.157 5.373 1.00 77.75 97 LEU A N 1
ATOM 794 C CA . LEU A 1 97 ? 1.561 8.184 5.801 1.00 77.75 97 LEU A CA 1
ATOM 795 C C . LEU A 1 97 ? 2.230 9.534 6.069 1.00 77.75 97 LEU A C 1
ATOM 797 O O . LEU A 1 97 ? 1.652 10.572 5.749 1.00 77.75 97 LEU A O 1
ATOM 801 N N . LYS A 1 98 ? 3.449 9.515 6.618 1.00 74.19 98 LYS A N 1
ATOM 802 C CA . LYS A 1 98 ? 4.199 10.723 6.951 1.00 74.19 98 LYS A CA 1
ATOM 803 C C . LYS A 1 98 ? 4.708 11.412 5.692 1.00 74.19 98 LYS A C 1
ATOM 805 O O . LYS A 1 98 ? 4.369 12.571 5.473 1.00 74.19 98 LYS A O 1
ATOM 810 N N . SER A 1 99 ? 5.445 10.702 4.837 1.00 73.00 99 SER A N 1
ATOM 811 C CA . SER A 1 99 ? 5.958 11.295 3.597 1.00 73.00 99 SER A CA 1
ATOM 812 C C . SER A 1 99 ? 4.837 11.709 2.644 1.00 73.00 99 SER A C 1
ATOM 814 O O . SER A 1 99 ? 4.940 12.740 1.982 1.00 73.00 99 SER A O 1
ATOM 816 N N . ASN A 1 100 ? 3.735 10.959 2.605 1.00 74.62 100 ASN A N 1
ATOM 817 C CA . ASN A 1 100 ? 2.559 11.329 1.826 1.00 74.62 100 ASN A CA 1
ATOM 818 C C . ASN A 1 100 ? 1.890 12.598 2.380 1.00 74.62 100 ASN A C 1
ATOM 820 O O . ASN A 1 100 ? 1.565 13.511 1.623 1.00 74.62 100 ASN A O 1
ATOM 824 N N . HIS A 1 101 ? 1.724 12.702 3.701 1.00 74.00 101 HIS A N 1
ATOM 825 C CA . HIS A 1 101 ? 1.173 13.905 4.319 1.00 74.00 101 HIS A CA 1
ATOM 826 C C . HIS A 1 101 ? 2.079 15.121 4.130 1.00 74.00 101 HIS A C 1
ATOM 828 O O . HIS A 1 101 ? 1.581 16.168 3.740 1.00 74.00 101 HIS A O 1
ATOM 834 N N . GLU A 1 102 ? 3.392 14.984 4.310 1.00 74.50 102 GLU A N 1
ATOM 835 C CA . GLU A 1 102 ? 4.371 16.044 4.031 1.00 74.50 102 GLU A CA 1
ATOM 836 C C . GLU A 1 102 ? 4.316 16.497 2.561 1.00 74.50 102 GLU A C 1
ATOM 838 O O . GLU A 1 102 ? 4.320 17.695 2.275 1.00 74.50 102 GLU A O 1
ATOM 843 N N . ALA A 1 103 ? 4.173 15.563 1.616 1.00 70.69 103 ALA A N 1
ATOM 844 C CA . ALA A 1 103 ? 3.997 15.891 0.202 1.00 70.69 103 ALA A CA 1
ATOM 845 C C . ALA A 1 1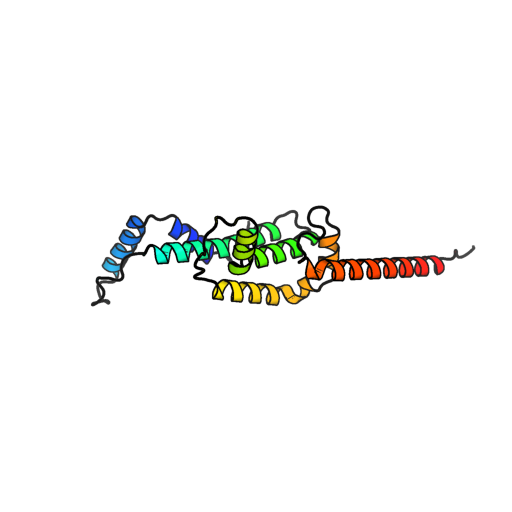03 ? 2.673 16.626 -0.083 1.00 70.69 103 ALA A C 1
ATOM 847 O O . ALA A 1 103 ? 2.624 17.481 -0.971 1.00 70.69 103 ALA A O 1
ATOM 848 N N . LEU A 1 104 ? 1.605 16.320 0.661 1.00 71.81 104 LEU A N 1
ATOM 849 C CA . LEU A 1 104 ? 0.332 17.041 0.589 1.00 71.81 104 LEU A CA 1
ATOM 850 C C . LEU A 1 104 ? 0.437 18.436 1.220 1.00 71.81 104 LEU A C 1
ATOM 852 O O . LEU A 1 104 ? -0.025 19.389 0.603 1.00 71.81 104 LEU A O 1
ATOM 856 N N . MET A 1 105 ? 1.112 18.581 2.367 1.00 70.44 105 MET A N 1
ATOM 857 C CA . MET A 1 105 ? 1.414 19.877 3.003 1.00 70.44 105 MET A CA 1
ATOM 858 C C . MET A 1 105 ? 2.166 20.816 2.060 1.00 70.44 105 MET A C 1
ATOM 860 O O . MET A 1 105 ? 1.875 22.008 1.983 1.00 70.44 105 MET A O 1
ATOM 864 N N . ALA A 1 106 ? 3.149 20.277 1.331 1.00 71.94 106 ALA A N 1
ATOM 865 C CA . ALA A 1 106 ? 3.941 21.048 0.382 1.00 71.94 106 ALA A CA 1
ATOM 866 C C . ALA A 1 106 ? 3.089 21.613 -0.769 1.00 71.94 106 ALA A C 1
ATOM 868 O O . ALA A 1 106 ? 3.438 22.647 -1.338 1.00 71.94 106 ALA A O 1
ATOM 869 N N . LYS A 1 107 ? 1.975 20.948 -1.103 1.00 76.69 107 LYS A N 1
ATOM 870 C CA . LYS A 1 107 ? 1.031 21.371 -2.147 1.00 76.69 107 LYS A CA 1
ATOM 871 C C . LYS A 1 107 ? -0.099 22.245 -1.604 1.00 76.69 107 LYS A C 1
ATOM 873 O O . LYS A 1 107 ? -0.525 23.161 -2.300 1.00 76.69 107 LYS A O 1
ATOM 878 N N . ASP A 1 108 ? -0.563 21.983 -0.385 1.00 75.06 108 ASP A N 1
ATOM 879 C CA . ASP A 1 108 ? -1.669 22.687 0.257 1.00 75.06 108 ASP A CA 1
ATOM 880 C C . ASP A 1 108 ? -1.352 22.988 1.731 1.00 75.06 108 ASP A C 1
ATOM 882 O O . ASP A 1 108 ? -1.341 22.110 2.598 1.00 75.06 108 ASP A O 1
ATOM 886 N N . LYS A 1 109 ? -1.123 24.275 2.012 1.00 71.75 109 LYS A N 1
ATOM 887 C CA . LYS A 1 109 ? -0.751 24.789 3.338 1.00 71.75 109 LYS A CA 1
ATOM 888 C C . LYS A 1 109 ? -1.920 24.833 4.332 1.00 71.75 109 LYS A C 1
ATOM 890 O O . LYS A 1 109 ? -1.705 25.183 5.489 1.00 71.75 109 LYS A O 1
ATOM 895 N N . THR A 1 110 ? -3.150 24.550 3.897 1.00 73.25 110 THR A N 1
ATOM 896 C CA . THR A 1 110 ? -4.347 24.613 4.759 1.00 73.25 110 THR A CA 1
ATOM 897 C C . THR A 1 110 ? -4.556 23.350 5.590 1.00 73.25 110 THR A C 1
ATOM 899 O O . THR A 1 110 ? -5.263 23.372 6.602 1.00 73.25 110 THR A O 1
ATOM 902 N N . ILE A 1 111 ? -3.933 22.245 5.186 1.00 70.50 111 ILE A N 1
ATOM 903 C CA . ILE A 1 111 ? -4.026 20.977 5.891 1.00 70.50 111 ILE A CA 1
ATOM 904 C C . ILE A 1 111 ? -3.202 21.118 7.199 1.00 70.50 111 ILE A C 1
ATOM 906 O O . ILE A 1 111 ? -2.098 21.656 7.216 1.00 70.50 111 ILE A O 1
ATOM 910 N N . LYS A 1 112 ? -3.771 20.700 8.334 1.00 70.88 112 LYS A N 1
ATOM 911 C CA . LYS A 1 112 ? -3.129 20.788 9.660 1.00 70.88 112 LYS A CA 1
ATOM 912 C C . LYS A 1 112 ? -2.324 19.524 9.975 1.00 70.88 112 LYS A C 1
ATOM 914 O O . LYS A 1 112 ? -2.585 18.473 9.391 1.00 70.88 112 LYS A O 1
ATOM 919 N N . ASN A 1 113 ? -1.425 19.619 10.961 1.00 65.56 113 ASN A N 1
ATOM 920 C CA . ASN A 1 113 ? -0.699 18.473 11.518 1.00 65.56 113 ASN A CA 1
ATOM 921 C C . ASN A 1 113 ? -1.667 17.341 11.894 1.00 65.56 113 ASN A C 1
ATOM 923 O O . ASN A 1 113 ? -2.536 17.516 12.751 1.00 65.56 113 ASN A O 1
ATOM 927 N N . LYS A 1 114 ? -1.493 16.180 11.259 1.00 74.62 114 LYS A N 1
ATOM 928 C CA . LYS A 1 114 ? -2.249 14.959 11.540 1.00 74.62 114 LYS A CA 1
ATOM 929 C C . LYS A 1 114 ? -1.457 14.042 12.479 1.00 74.62 114 LYS A C 1
ATOM 931 O O . LYS A 1 114 ? -0.254 13.871 12.307 1.00 74.62 114 LYS A O 1
ATOM 936 N N . ILE A 1 115 ? -2.136 13.443 13.458 1.00 74.12 115 ILE A N 1
ATOM 937 C CA . ILE A 1 115 ? -1.568 12.371 14.288 1.00 74.12 115 ILE A CA 1
ATOM 938 C C . ILE A 1 115 ? -1.640 11.065 13.491 1.00 74.12 115 ILE A C 1
ATOM 940 O O . ILE A 1 115 ? -2.697 10.727 12.960 1.00 74.12 115 ILE A O 1
ATOM 944 N N . PHE A 1 116 ? -0.520 10.344 13.417 1.00 79.62 116 PHE A N 1
ATOM 945 C CA . PHE A 1 116 ? -0.437 9.030 12.779 1.00 79.62 116 PHE A CA 1
ATOM 946 C C . PHE A 1 116 ? -0.291 7.948 13.845 1.00 79.62 116 PHE A C 1
ATOM 948 O O . PHE A 1 116 ? 0.793 7.761 14.401 1.00 79.62 116 PHE A O 1
ATOM 955 N N . TYR A 1 117 ? -1.367 7.224 14.151 1.00 80.25 117 TYR A N 1
ATOM 956 C CA . TYR A 1 117 ? -1.354 6.197 15.194 1.00 80.25 117 TYR A CA 1
ATOM 957 C C . TYR A 1 117 ? -0.599 4.937 14.752 1.00 80.25 117 TYR A C 1
ATOM 959 O O . TYR A 1 117 ? -0.064 4.205 15.588 1.00 80.25 117 TYR A O 1
ATOM 967 N N . PHE A 1 118 ? -0.522 4.687 13.441 1.00 86.38 118 PHE A N 1
ATOM 968 C CA . PHE A 1 118 ? 0.032 3.457 12.867 1.00 86.38 118 PHE A CA 1
ATOM 969 C C . PHE A 1 118 ? 1.362 3.640 12.121 1.00 86.38 118 PHE A C 1
ATOM 971 O O . PHE A 1 118 ? 1.734 2.783 11.321 1.00 86.38 118 PHE A O 1
ATOM 978 N N . GLU A 1 119 ? 2.145 4.682 12.425 1.00 87.00 119 GLU A N 1
ATOM 979 C CA . GLU A 1 119 ? 3.433 4.946 11.755 1.00 87.00 119 GLU A CA 1
ATOM 980 C C . GLU A 1 119 ? 4.382 3.730 11.779 1.00 87.00 119 GLU A C 1
ATOM 982 O O . GLU A 1 119 ? 4.973 3.356 10.764 1.00 87.00 119 GLU A O 1
ATOM 987 N N . ASN A 1 120 ? 4.489 3.055 12.926 1.00 88.44 120 ASN A N 1
ATOM 988 C CA . ASN A 1 120 ? 5.322 1.857 13.060 1.00 88.44 120 ASN A CA 1
ATOM 989 C C . ASN A 1 120 ? 4.810 0.682 12.218 1.00 88.44 120 ASN A C 1
ATOM 991 O O . ASN A 1 120 ? 5.611 -0.103 11.707 1.00 88.44 120 ASN A O 1
ATOM 995 N N . VAL A 1 121 ? 3.489 0.551 12.072 1.00 88.88 121 VAL A N 1
ATOM 996 C CA . VAL A 1 121 ? 2.883 -0.481 11.225 1.00 88.88 121 VAL A CA 1
ATOM 997 C C . VAL A 1 121 ? 3.154 -0.166 9.758 1.00 88.88 121 VAL A C 1
ATOM 999 O O . VAL A 1 121 ? 3.653 -1.042 9.057 1.00 88.88 121 VAL A O 1
ATOM 1002 N N . SER A 1 122 ? 2.955 1.081 9.321 1.00 90.38 122 SER A N 1
ATOM 1003 C CA . SER A 1 122 ? 3.315 1.532 7.971 1.00 90.38 122 SER A CA 1
ATOM 1004 C C . SER A 1 122 ? 4.781 1.249 7.642 1.00 90.38 122 SER A C 1
ATOM 1006 O O . SER A 1 122 ? 5.075 0.625 6.623 1.00 90.38 122 SER A O 1
ATOM 1008 N N . LYS A 1 123 ? 5.711 1.607 8.536 1.00 91.25 123 LYS A N 1
ATOM 1009 C CA . LYS A 1 123 ? 7.150 1.343 8.360 1.00 91.25 123 LYS A CA 1
ATOM 1010 C C . LYS A 1 123 ? 7.457 -0.149 8.217 1.00 91.25 123 LYS A C 1
ATOM 1012 O O . LYS A 1 123 ? 8.199 -0.540 7.315 1.00 91.25 123 LYS A O 1
ATOM 1017 N N . LYS A 1 124 ? 6.873 -0.992 9.076 1.00 93.25 124 LYS A N 1
ATOM 1018 C CA . LYS A 1 124 ? 7.050 -2.452 9.009 1.00 93.25 124 LYS A CA 1
ATOM 1019 C C . LYS A 1 124 ? 6.452 -3.047 7.735 1.00 93.25 124 LYS A C 1
ATOM 1021 O O . LYS A 1 124 ? 7.079 -3.919 7.138 1.00 93.25 124 LYS A O 1
ATOM 1026 N N . LEU A 1 125 ? 5.289 -2.566 7.296 1.00 92.12 125 LEU A N 1
ATOM 1027 C CA . LEU A 1 125 ? 4.664 -2.995 6.043 1.00 92.12 125 LEU A CA 1
ATOM 1028 C C . LEU A 1 125 ? 5.540 -2.639 4.844 1.00 92.12 125 LEU A C 1
ATOM 1030 O O . LEU A 1 125 ? 5.834 -3.512 4.035 1.00 92.12 125 LEU A O 1
ATOM 1034 N N . ILE A 1 126 ? 6.036 -1.403 4.770 1.00 92.88 126 ILE A N 1
ATOM 1035 C CA . ILE A 1 126 ? 6.946 -0.969 3.702 1.00 92.88 126 ILE A CA 1
ATOM 1036 C C . ILE A 1 126 ? 8.208 -1.836 3.678 1.00 92.88 126 ILE A C 1
ATOM 1038 O O . ILE A 1 126 ? 8.604 -2.308 2.613 1.00 92.88 126 ILE A O 1
ATOM 1042 N N . ALA A 1 127 ? 8.824 -2.082 4.838 1.00 93.88 127 ALA A N 1
ATOM 1043 C CA . ALA A 1 127 ? 9.992 -2.955 4.933 1.00 93.88 127 ALA A CA 1
ATOM 1044 C C . ALA A 1 127 ? 9.674 -4.385 4.466 1.00 93.88 127 ALA A C 1
ATOM 1046 O O . ALA A 1 127 ? 10.457 -4.985 3.733 1.00 93.88 127 ALA A O 1
ATOM 1047 N N . SER A 1 128 ? 8.504 -4.914 4.833 1.00 93.25 128 SER A N 1
ATOM 1048 C CA . SER A 1 128 ? 8.071 -6.244 4.403 1.00 93.25 128 SER A CA 1
ATOM 1049 C C . SER A 1 128 ? 7.807 -6.324 2.899 1.00 93.25 128 SER A C 1
ATOM 1051 O O . SER A 1 128 ? 8.146 -7.340 2.299 1.00 93.25 128 SER A O 1
ATOM 1053 N N . ILE A 1 129 ? 7.214 -5.292 2.288 1.00 92.12 129 ILE A N 1
ATOM 1054 C CA . ILE A 1 129 ? 6.990 -5.227 0.835 1.00 92.12 129 ILE A CA 1
ATOM 1055 C C . ILE A 1 129 ? 8.337 -5.203 0.117 1.00 92.12 129 ILE A C 1
ATOM 1057 O O . ILE A 1 129 ? 8.572 -6.024 -0.764 1.00 92.12 129 ILE A O 1
ATOM 1061 N N . LYS A 1 130 ? 9.244 -4.311 0.536 1.00 92.62 130 LYS A N 1
ATOM 1062 C CA . LYS A 1 130 ? 10.586 -4.200 -0.047 1.00 92.62 130 LYS A CA 1
ATOM 1063 C C . LYS A 1 130 ? 11.349 -5.514 0.019 1.00 92.62 130 LYS A C 1
ATOM 1065 O O . LYS A 1 130 ? 11.885 -5.935 -0.990 1.00 92.62 130 LYS A O 1
ATOM 1070 N N . LYS A 1 131 ? 11.325 -6.184 1.173 1.00 93.88 131 LYS A N 1
ATOM 1071 C CA . LYS A 1 131 ? 11.978 -7.483 1.356 1.00 93.88 131 LYS A CA 1
ATOM 1072 C C . LYS A 1 131 ? 11.351 -8.586 0.499 1.00 93.88 131 LYS A C 1
ATOM 1074 O O . LYS A 1 131 ? 12.054 -9.440 -0.015 1.00 93.88 131 LYS A O 1
ATOM 1079 N N . ARG A 1 132 ? 10.021 -8.613 0.371 1.00 91.12 132 ARG A N 1
ATOM 1080 C CA . ARG A 1 132 ? 9.323 -9.673 -0.374 1.00 91.12 132 ARG A CA 1
ATOM 1081 C C . ARG A 1 132 ? 9.517 -9.566 -1.887 1.00 91.12 132 ARG A C 1
ATOM 1083 O O . ARG A 1 132 ? 9.452 -10.583 -2.566 1.00 91.12 132 ARG A O 1
ATOM 1090 N N . PHE A 1 133 ? 9.710 -8.353 -2.391 1.00 91.00 133 PHE A N 1
ATOM 1091 C CA . PHE A 1 133 ? 9.857 -8.068 -3.817 1.00 91.00 133 PHE A CA 1
ATOM 1092 C C . PHE A 1 133 ? 11.242 -7.508 -4.157 1.00 91.00 133 PHE A C 1
ATOM 1094 O O . PHE A 1 133 ? 11.384 -6.825 -5.166 1.00 91.00 133 PHE A O 1
ATOM 1101 N N . GLU A 1 134 ? 12.243 -7.776 -3.316 1.00 90.88 134 GLU A N 1
ATOM 1102 C CA . GLU A 1 134 ? 13.609 -7.257 -3.455 1.00 90.88 134 GLU A CA 1
ATOM 1103 C C . GLU A 1 134 ? 14.172 -7.552 -4.848 1.00 90.88 134 GLU A C 1
ATOM 1105 O O . GLU A 1 134 ? 14.565 -6.631 -5.560 1.00 90.88 134 GLU A O 1
ATOM 1110 N N . ASP A 1 135 ? 14.043 -8.805 -5.287 1.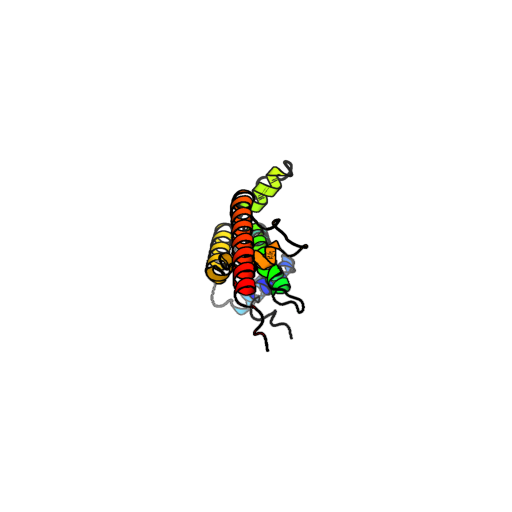00 88.62 135 ASP A N 1
ATOM 1111 C CA . ASP A 1 135 ? 14.495 -9.255 -6.605 1.00 88.62 135 ASP A CA 1
ATOM 1112 C C . ASP A 1 135 ? 13.833 -8.477 -7.754 1.00 88.62 135 ASP A C 1
ATOM 1114 O O . ASP A 1 135 ? 14.481 -8.146 -8.742 1.00 88.62 135 ASP A O 1
ATOM 1118 N N . ILE A 1 136 ? 12.553 -8.115 -7.611 1.00 89.56 136 ILE A N 1
ATOM 1119 C CA . ILE A 1 136 ? 11.793 -7.405 -8.652 1.00 89.56 136 ILE A CA 1
ATOM 1120 C C . ILE A 1 136 ? 12.244 -5.947 -8.774 1.00 89.56 136 ILE A C 1
ATOM 1122 O O . ILE A 1 136 ? 12.278 -5.405 -9.881 1.00 89.56 136 ILE A O 1
ATOM 1126 N N . PHE A 1 137 ? 12.577 -5.293 -7.655 1.00 84.94 137 PHE A N 1
ATOM 1127 C CA . PHE A 1 137 ? 12.961 -3.878 -7.657 1.00 84.94 137 PHE A CA 1
ATOM 1128 C C . PHE A 1 137 ? 14.235 -3.622 -8.467 1.00 84.94 137 PHE A C 1
ATOM 1130 O O . PHE A 1 137 ? 14.307 -2.622 -9.190 1.00 84.94 137 PHE A O 1
ATOM 1137 N N . ASP A 1 138 ? 15.196 -4.542 -8.402 1.00 81.94 138 ASP A N 1
ATOM 1138 C CA . ASP A 1 138 ? 16.482 -4.408 -9.089 1.00 81.94 138 ASP A CA 1
ATOM 1139 C C . ASP A 1 138 ? 16.521 -5.108 -10.454 1.00 81.94 138 ASP A C 1
ATOM 1141 O O . ASP A 1 138 ? 17.421 -4.862 -11.272 1.00 81.94 138 ASP A O 1
ATOM 1145 N N . GLU A 1 139 ? 15.520 -5.934 -10.755 1.00 86.44 139 GLU A N 1
ATOM 1146 C CA . GLU A 1 139 ? 15.484 -6.679 -11.998 1.00 86.44 139 GLU A CA 1
ATOM 1147 C C . GLU A 1 139 ? 15.259 -5.768 -13.210 1.00 86.44 139 GLU A C 1
ATOM 1149 O O . GLU A 1 139 ? 14.338 -4.950 -13.317 1.00 86.44 139 GLU A O 1
ATOM 1154 N N . THR A 1 140 ? 16.154 -5.927 -14.180 1.00 85.75 140 THR A N 1
ATOM 1155 C CA . THR A 1 140 ? 16.252 -5.023 -15.324 1.00 85.75 140 THR A CA 1
ATOM 1156 C C . THR A 1 140 ? 15.034 -5.121 -16.243 1.00 85.75 140 THR A C 1
ATOM 1158 O O . THR A 1 140 ? 14.616 -4.112 -16.808 1.00 85.75 140 THR A O 1
ATOM 1161 N N . ILE A 1 141 ? 14.424 -6.306 -16.358 1.00 89.12 141 ILE A N 1
ATOM 1162 C CA . ILE A 1 141 ? 13.248 -6.534 -17.207 1.00 89.12 141 ILE A CA 1
ATOM 1163 C C . ILE A 1 141 ? 12.060 -5.698 -16.723 1.00 89.12 141 ILE A C 1
ATOM 1165 O O . ILE A 1 141 ? 11.451 -4.985 -17.520 1.00 89.12 141 ILE A O 1
ATOM 1169 N N . TYR A 1 142 ? 11.768 -5.730 -15.421 1.00 90.19 142 TYR A N 1
ATOM 1170 C CA . TYR A 1 142 ? 10.667 -4.968 -14.835 1.00 90.19 142 TYR A CA 1
ATOM 1171 C C . TYR A 1 142 ? 10.885 -3.461 -14.979 1.00 90.19 142 TYR A C 1
ATOM 1173 O O . TYR A 1 142 ? 9.965 -2.736 -15.360 1.00 90.19 142 TYR A O 1
ATOM 1181 N N . ASN A 1 143 ? 12.116 -2.999 -14.741 1.00 87.12 143 ASN A N 1
ATOM 1182 C CA . ASN A 1 143 ? 12.480 -1.591 -14.882 1.00 87.12 143 ASN A CA 1
ATOM 1183 C C . ASN A 1 143 ? 12.307 -1.100 -16.327 1.00 87.12 143 ASN A C 1
ATOM 1185 O O . ASN A 1 143 ? 11.663 -0.078 -16.557 1.00 87.12 143 ASN A O 1
ATOM 1189 N N . ILE A 1 144 ? 12.809 -1.848 -17.315 1.00 87.25 144 ILE A N 1
ATOM 1190 C CA . ILE A 1 144 ? 12.651 -1.499 -18.734 1.00 87.25 144 ILE A CA 1
ATOM 1191 C C . ILE A 1 144 ? 11.178 -1.508 -19.134 1.00 87.25 144 ILE A C 1
ATOM 1193 O O . ILE A 1 144 ? 10.715 -0.555 -19.757 1.00 87.25 144 ILE A O 1
ATOM 1197 N N . ALA A 1 145 ? 10.436 -2.552 -18.765 1.00 91.19 145 ALA A N 1
ATOM 1198 C CA . ALA A 1 145 ? 9.030 -2.665 -19.120 1.00 91.19 145 ALA A CA 1
ATOM 1199 C C . ALA A 1 145 ? 8.208 -1.494 -18.568 1.00 91.19 145 ALA A C 1
ATOM 1201 O O . ALA A 1 145 ? 7.430 -0.894 -19.304 1.00 91.19 145 ALA A O 1
ATOM 1202 N N . ALA A 1 146 ? 8.412 -1.130 -17.300 1.00 91.25 146 ALA A N 1
ATOM 1203 C CA . ALA A 1 146 ? 7.719 -0.009 -16.675 1.00 91.25 146 ALA A CA 1
ATOM 1204 C C . ALA A 1 146 ? 8.106 1.349 -17.290 1.00 91.25 146 ALA A C 1
ATOM 1206 O O . ALA A 1 146 ? 7.257 2.228 -17.417 1.00 91.25 146 ALA A O 1
ATOM 1207 N N . MET A 1 147 ? 9.370 1.526 -17.692 1.00 87.75 147 MET A N 1
ATOM 1208 C CA . MET A 1 147 ? 9.852 2.777 -18.291 1.00 87.75 147 MET A CA 1
ATOM 1209 C C . MET A 1 147 ? 9.433 2.966 -19.752 1.00 87.75 147 MET A C 1
ATOM 1211 O O . MET A 1 147 ? 9.296 4.106 -20.194 1.00 87.75 147 MET A O 1
ATOM 1215 N N . LEU A 1 148 ? 9.253 1.876 -20.502 1.00 87.81 148 LEU A N 1
ATOM 1216 C CA . LEU A 1 148 ? 8.815 1.915 -21.900 1.00 87.81 148 LEU A CA 1
ATOM 1217 C C . LEU A 1 148 ? 7.289 1.934 -22.056 1.00 87.81 148 LEU A C 1
ATOM 1219 O O . LEU A 1 148 ? 6.797 2.191 -23.153 1.00 87.81 148 LEU A O 1
ATOM 1223 N N . ASP A 1 149 ? 6.542 1.679 -20.984 1.00 89.19 149 ASP A N 1
ATOM 1224 C CA . ASP A 1 149 ? 5.087 1.751 -21.005 1.00 89.19 149 ASP A CA 1
ATOM 1225 C C . ASP A 1 149 ? 4.621 3.219 -21.032 1.00 89.19 149 ASP A C 1
ATOM 1227 O O . ASP A 1 149 ? 4.950 3.984 -20.114 1.00 89.19 149 ASP A O 1
ATOM 1231 N N . PRO A 1 150 ? 3.838 3.634 -22.045 1.00 87.31 150 PRO A N 1
ATOM 1232 C CA . PRO A 1 150 ? 3.385 5.016 -22.191 1.00 87.31 150 PRO A CA 1
ATOM 1233 C C . PRO A 1 150 ? 2.493 5.492 -21.037 1.00 87.31 150 PRO A C 1
ATOM 1235 O O . PRO A 1 150 ? 2.397 6.697 -20.809 1.00 87.31 150 PRO A O 1
ATOM 1238 N N . ASN A 1 151 ? 1.866 4.579 -20.290 1.00 87.06 151 ASN A N 1
ATOM 1239 C CA . ASN A 1 151 ? 1.004 4.934 -19.164 1.00 87.06 151 ASN A CA 1
ATOM 1240 C C . ASN A 1 151 ? 1.799 5.345 -17.918 1.00 87.06 151 ASN A C 1
ATOM 1242 O O . ASN A 1 151 ? 1.278 6.074 -17.074 1.00 87.06 151 ASN A O 1
ATOM 1246 N N . TYR A 1 152 ? 3.045 4.880 -17.781 1.00 86.94 152 TYR A N 1
ATOM 1247 C CA . TYR A 1 152 ? 3.843 5.077 -16.567 1.00 86.94 152 TYR A CA 1
ATOM 1248 C C . TYR A 1 152 ? 5.115 5.881 -16.824 1.00 86.94 152 TYR A C 1
ATOM 1250 O O . TYR A 1 152 ? 5.421 6.826 -16.084 1.00 86.94 152 TYR A O 1
ATOM 1258 N N . GLY A 1 153 ? 5.883 5.494 -17.845 1.00 85.06 153 GLY A N 1
ATOM 1259 C CA . GLY A 1 153 ? 7.198 6.048 -18.134 1.00 85.06 153 GLY A CA 1
ATOM 1260 C C . GLY A 1 153 ? 8.078 6.116 -16.882 1.00 85.06 153 GLY A C 1
ATOM 1261 O O . GLY A 1 153 ? 8.384 5.117 -16.240 1.00 85.06 153 GLY A O 1
ATOM 1262 N N . THR A 1 154 ? 8.466 7.333 -16.500 1.00 83.31 154 THR A N 1
ATOM 1263 C CA . THR A 1 154 ? 9.332 7.588 -15.328 1.00 83.31 154 THR A CA 1
ATOM 1264 C C . THR A 1 154 ? 8.607 8.181 -14.116 1.00 83.31 154 THR A C 1
ATOM 1266 O O . THR A 1 154 ? 9.268 8.594 -13.167 1.00 83.31 154 THR A O 1
ATOM 1269 N N . ILE A 1 155 ? 7.274 8.293 -14.148 1.00 82.69 155 ILE A N 1
ATOM 1270 C CA . ILE A 1 155 ? 6.497 9.039 -13.135 1.00 82.69 155 ILE A CA 1
ATOM 1271 C C . ILE A 1 155 ? 6.593 8.387 -11.747 1.00 82.69 155 ILE A C 1
ATOM 1273 O O . ILE A 1 155 ? 6.576 9.074 -10.731 1.00 82.69 155 ILE A O 1
ATOM 1277 N N . TRP A 1 156 ? 6.731 7.064 -11.707 1.00 81.31 156 TRP A N 1
ATOM 1278 C CA . TRP A 1 156 ? 6.825 6.271 -10.482 1.00 81.31 156 TRP A CA 1
ATOM 1279 C C . TRP A 1 156 ? 8.229 6.269 -9.849 1.00 81.31 156 TRP A C 1
ATOM 1281 O O . TRP A 1 156 ? 8.391 5.817 -8.715 1.00 81.31 156 TRP A O 1
ATOM 1291 N N . ILE A 1 157 ? 9.248 6.773 -10.554 1.00 80.44 157 ILE A N 1
ATOM 1292 C CA . ILE A 1 157 ? 10.628 6.841 -10.061 1.00 80.44 157 ILE A CA 1
ATOM 1293 C C . ILE A 1 157 ? 10.804 8.135 -9.265 1.00 80.44 157 ILE A C 1
ATOM 1295 O O . ILE A 1 157 ? 10.441 9.219 -9.726 1.00 80.44 157 ILE A O 1
ATOM 1299 N N . LYS A 1 158 ? 11.423 8.042 -8.082 1.00 75.88 158 LYS A N 1
ATOM 1300 C CA . LYS A 1 158 ? 11.785 9.231 -7.297 1.00 75.88 158 LYS A CA 1
ATOM 1301 C C . LYS A 1 158 ? 12.654 10.190 -8.128 1.00 75.88 158 LYS A C 1
ATOM 1303 O O . LYS A 1 158 ? 13.564 9.713 -8.811 1.00 75.88 158 LYS A O 1
ATOM 1308 N N . PRO A 1 159 ? 12.457 11.520 -8.033 1.00 72.88 159 PRO A N 1
ATOM 1309 C CA . PRO A 1 159 ? 13.200 12.494 -8.840 1.00 72.88 159 PRO A CA 1
ATOM 1310 C C . PRO A 1 159 ? 14.723 12.317 -8.778 1.00 72.88 159 PRO A C 1
ATOM 1312 O O . PRO A 1 159 ? 15.388 12.357 -9.808 1.00 72.88 159 PRO A O 1
ATOM 1315 N N . GLU A 1 160 ? 15.249 12.024 -7.587 1.00 75.25 160 GLU A N 1
ATOM 1316 C CA . GLU A 1 160 ? 16.674 11.785 -7.313 1.00 75.25 160 GLU A CA 1
ATOM 1317 C C . GLU A 1 160 ? 17.257 10.616 -8.126 1.00 75.25 160 GLU A C 1
ATOM 1319 O O . GLU A 1 160 ? 18.389 10.672 -8.600 1.00 75.25 160 GLU A O 1
ATOM 1324 N N . ASN A 1 161 ? 16.460 9.570 -8.352 1.00 76.00 161 ASN A N 1
ATOM 1325 C CA . ASN A 1 161 ? 16.910 8.338 -9.000 1.00 76.00 161 ASN A CA 1
ATOM 1326 C C . ASN A 1 161 ? 16.681 8.346 -10.516 1.00 76.00 161 ASN A C 1
ATOM 1328 O O . ASN A 1 161 ? 17.225 7.504 -11.235 1.00 76.00 161 ASN A O 1
ATOM 1332 N N . LYS A 1 162 ? 15.886 9.295 -11.021 1.00 77.06 162 LYS A N 1
ATOM 1333 C CA . LYS A 1 162 ? 15.459 9.343 -12.422 1.00 77.06 162 LYS A CA 1
ATOM 1334 C C . LYS A 1 162 ? 16.642 9.447 -13.385 1.00 77.06 162 LYS A C 1
ATOM 1336 O O . LYS A 1 162 ? 16.682 8.732 -14.383 1.00 77.06 162 LYS A O 1
ATOM 1341 N N . GLN A 1 163 ? 17.629 10.286 -13.069 1.00 77.50 163 GLN A N 1
ATOM 1342 C CA . GLN A 1 163 ? 18.787 10.493 -13.939 1.00 77.50 163 GLN A CA 1
ATOM 1343 C C . GLN A 1 163 ? 19.696 9.257 -14.014 1.00 77.50 163 GLN A C 1
ATOM 1345 O O . GLN A 1 163 ? 20.184 8.923 -15.092 1.00 77.50 163 GLN A O 1
ATOM 1350 N N . SER A 1 164 ? 19.873 8.547 -12.895 1.00 81.75 164 SER A N 1
ATOM 1351 C CA . SER A 1 164 ? 20.645 7.298 -12.842 1.00 81.75 164 SER A CA 1
ATOM 1352 C C . SER A 1 164 ? 20.040 6.230 -13.761 1.00 81.75 164 SER A C 1
ATOM 1354 O O . SER A 1 164 ? 20.733 5.640 -14.594 1.00 81.75 164 SER A O 1
ATOM 1356 N N . TRP A 1 165 ? 18.716 6.060 -13.704 1.00 76.69 165 TRP A N 1
ATOM 1357 C CA . TRP A 1 165 ? 18.005 5.102 -14.550 1.00 76.69 165 TRP A CA 1
ATOM 1358 C C . TRP A 1 165 ? 17.995 5.484 -16.031 1.00 76.69 165 TRP A C 1
ATOM 1360 O O . TRP A 1 165 ? 18.160 4.611 -16.882 1.00 76.69 165 TRP A O 1
ATOM 1370 N N . ILE A 1 166 ? 17.873 6.773 -16.362 1.00 78.94 166 ILE A N 1
ATOM 1371 C CA . ILE A 1 166 ? 17.991 7.240 -17.754 1.00 78.94 166 ILE A CA 1
ATOM 1372 C C . ILE A 1 166 ? 19.381 6.916 -18.316 1.00 78.94 166 ILE A C 1
ATOM 1374 O O . ILE A 1 166 ? 19.488 6.433 -19.443 1.00 78.94 166 ILE A O 1
ATOM 1378 N N . SER A 1 167 ? 20.442 7.143 -17.540 1.00 82.00 167 SER A N 1
ATOM 1379 C CA . SER A 1 167 ? 21.809 6.798 -17.949 1.00 82.00 167 SER A CA 1
ATOM 1380 C C . SER A 1 167 ? 21.985 5.289 -18.141 1.00 82.00 167 SER A C 1
ATOM 1382 O O . SER A 1 167 ? 22.562 4.870 -19.144 1.00 82.00 167 SER A O 1
ATOM 1384 N N . LYS A 1 168 ? 21.423 4.469 -17.242 1.00 81.50 168 LYS A N 1
ATOM 1385 C CA . LYS A 1 168 ? 21.433 3.000 -17.355 1.00 81.50 168 LYS A CA 1
ATOM 1386 C C . LYS A 1 168 ? 20.683 2.510 -18.600 1.00 81.50 168 LYS A C 1
ATOM 1388 O O . LYS A 1 168 ? 21.171 1.633 -19.302 1.00 81.50 168 LYS A O 1
ATOM 1393 N N . LEU A 1 169 ? 19.536 3.105 -18.932 1.00 79.19 169 LEU A N 1
ATOM 1394 C CA . LEU A 1 169 ? 18.812 2.782 -20.168 1.00 79.19 169 LEU A CA 1
ATOM 1395 C C . LEU A 1 169 ? 19.616 3.131 -21.425 1.00 79.19 169 LEU A C 1
ATOM 1397 O O . LEU A 1 169 ? 19.637 2.353 -22.381 1.00 79.19 169 LEU A O 1
ATOM 1401 N N . LYS A 1 170 ? 20.281 4.292 -21.435 1.00 81.06 170 LYS A N 1
ATOM 1402 C CA . LYS A 1 170 ? 21.104 4.719 -22.574 1.00 81.06 170 LYS A CA 1
ATOM 1403 C C . LYS A 1 170 ? 22.258 3.750 -22.824 1.00 81.06 170 LYS A C 1
ATOM 1405 O O . LYS A 1 170 ? 22.380 3.267 -23.951 1.00 81.06 170 LYS A O 1
ATOM 1410 N N . SER A 1 171 ? 23.006 3.384 -21.783 1.00 82.88 171 SER A N 1
ATOM 1411 C CA . SER A 1 171 ? 24.129 2.445 -21.913 1.00 82.88 171 SER A CA 1
ATOM 1412 C C . SER A 1 171 ? 23.681 1.052 -22.371 1.00 82.88 171 SER A C 1
ATOM 1414 O O . SER A 1 171 ? 24.325 0.433 -23.219 1.00 82.88 171 SER A O 1
ATOM 1416 N N . MET A 1 172 ? 22.526 0.575 -21.897 1.00 80.00 172 MET A N 1
ATOM 1417 C CA . MET A 1 172 ? 21.933 -0.674 -22.384 1.00 80.00 172 MET A CA 1
ATOM 1418 C C . MET A 1 172 ? 21.555 -0.603 -23.867 1.00 80.00 172 MET A C 1
ATOM 1420 O O . MET A 1 172 ? 21.826 -1.538 -24.622 1.00 80.00 172 MET A O 1
ATOM 1424 N N . SER A 1 173 ? 20.9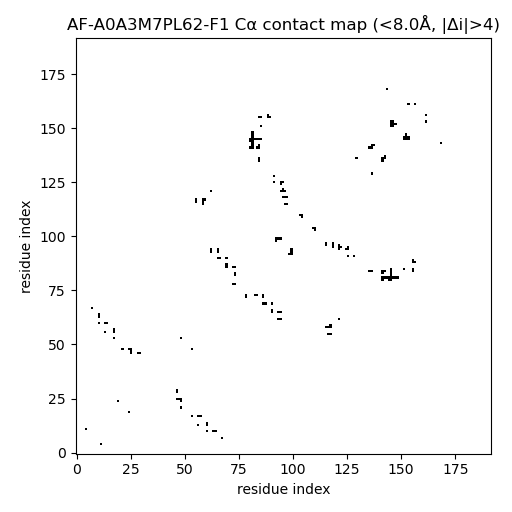69 0.515 -24.305 1.00 79.38 173 SER A N 1
ATOM 1425 C CA . SER A 1 173 ? 20.596 0.710 -25.710 1.00 79.38 173 SER A CA 1
ATOM 1426 C C . SER A 1 173 ? 21.811 0.704 -26.646 1.00 79.38 173 SER A C 1
ATOM 1428 O O . SER A 1 173 ? 21.734 0.194 -27.765 1.00 79.38 173 SER A O 1
ATOM 1430 N N . GLU A 1 174 ? 22.940 1.242 -26.185 1.00 80.88 174 GLU A N 1
ATOM 1431 C CA . GLU A 1 174 ? 24.210 1.266 -26.913 1.00 80.88 174 GLU A CA 1
ATOM 1432 C C . GLU A 1 174 ? 24.807 -0.142 -27.007 1.00 80.88 174 GLU A C 1
ATOM 1434 O O . GLU A 1 174 ? 25.091 -0.610 -28.109 1.00 80.88 174 GLU A O 1
ATOM 1439 N N . SER A 1 175 ? 24.836 -0.881 -25.894 1.00 78.44 175 SER A N 1
ATOM 1440 C CA . SER A 1 175 ? 25.262 -2.287 -25.872 1.00 78.44 175 SER A CA 1
ATOM 1441 C C . SER A 1 175 ? 24.461 -3.165 -26.848 1.00 78.44 175 SER A C 1
ATOM 1443 O O . SER A 1 175 ? 25.026 -3.982 -27.581 1.00 78.44 175 SER A O 1
ATOM 1445 N N . TRP A 1 176 ? 23.141 -2.968 -26.937 1.00 75.94 176 TRP A N 1
ATOM 1446 C CA . TRP A 1 176 ? 22.295 -3.707 -27.882 1.00 75.94 176 TRP A CA 1
ATOM 1447 C C . TRP A 1 176 ? 22.536 -3.317 -29.345 1.00 75.94 176 TRP A C 1
ATOM 1449 O O . TRP A 1 176 ? 22.489 -4.175 -30.238 1.00 75.94 176 TRP A O 1
ATOM 1459 N N . LYS A 1 177 ? 22.830 -2.041 -29.621 1.00 74.50 177 LYS A N 1
ATOM 1460 C CA . LYS A 1 177 ? 23.240 -1.588 -30.961 1.00 74.50 177 LYS A CA 1
ATOM 1461 C C . LYS A 1 177 ? 24.560 -2.232 -31.384 1.00 74.50 177 LYS A C 1
ATOM 1463 O O . LYS A 1 177 ? 24.697 -2.623 -32.543 1.00 74.50 177 LYS A O 1
ATOM 1468 N N . ASP A 1 178 ? 25.493 -2.414 -30.461 1.00 74.25 178 ASP A N 1
ATOM 1469 C CA . ASP A 1 178 ? 26.786 -3.029 -30.765 1.00 74.25 178 ASP A CA 1
ATOM 1470 C C . ASP A 1 178 ? 26.675 -4.550 -30.948 1.00 74.25 178 ASP A C 1
ATOM 1472 O O . ASP A 1 178 ? 27.200 -5.102 -31.921 1.00 74.25 178 ASP A O 1
ATOM 1476 N N . ALA A 1 179 ? 25.882 -5.227 -30.110 1.00 70.81 179 ALA A N 1
ATOM 1477 C CA . ALA A 1 179 ? 25.597 -6.658 -30.247 1.00 70.81 179 ALA A CA 1
ATOM 1478 C C . ALA A 1 17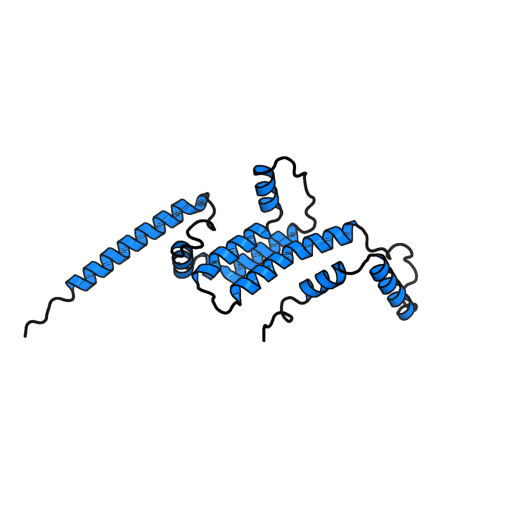9 ? 24.837 -7.000 -31.547 1.00 70.81 179 ALA A C 1
ATOM 1480 O O . ALA A 1 179 ? 25.071 -8.040 -32.169 1.00 70.81 179 ALA A O 1
ATOM 1481 N N . SER A 1 180 ? 23.931 -6.125 -31.992 1.00 68.75 180 SER A N 1
ATOM 1482 C CA . SER A 1 180 ? 23.201 -6.309 -33.255 1.00 68.75 180 SER A CA 1
ATOM 1483 C C . SER A 1 180 ? 24.076 -6.053 -34.488 1.00 68.75 180 SER A C 1
ATOM 1485 O O . SER A 1 180 ? 23.954 -6.772 -35.486 1.00 68.75 180 SER A O 1
ATOM 1487 N N . LYS A 1 181 ? 25.015 -5.099 -34.418 1.00 65.56 181 LYS A N 1
ATOM 1488 C CA . LYS A 1 181 ? 26.026 -4.875 -35.465 1.00 65.56 181 LYS A CA 1
ATOM 1489 C C . LYS A 1 181 ? 27.008 -6.045 -35.588 1.00 65.56 181 LYS A C 1
ATOM 1491 O O . LYS A 1 181 ? 27.325 -6.430 -36.714 1.00 65.56 181 LYS A O 1
ATOM 1496 N N . SER A 1 182 ? 27.450 -6.648 -34.479 1.00 59.69 182 SER A N 1
ATOM 1497 C CA . SER A 1 182 ? 28.368 -7.800 -34.531 1.00 59.69 182 SER A CA 1
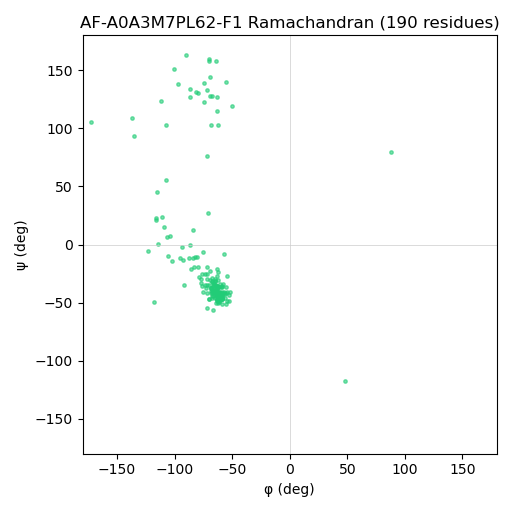ATOM 1498 C C . SER A 1 182 ? 27.699 -9.047 -35.130 1.00 59.69 182 SER A C 1
ATOM 1500 O O . SER A 1 182 ? 28.282 -9.708 -35.990 1.00 59.69 182 SER A O 1
ATOM 1502 N N . LYS A 1 183 ? 26.423 -9.305 -34.801 1.00 59.09 183 LYS A N 1
ATOM 1503 C CA . LYS A 1 183 ? 25.639 -10.396 -35.411 1.00 59.09 183 LYS A CA 1
ATOM 1504 C C . LYS A 1 183 ? 25.392 -10.210 -36.911 1.00 59.09 183 LYS A C 1
ATOM 1506 O O . LYS A 1 183 ? 25.315 -11.206 -37.625 1.00 59.09 183 LYS A O 1
ATOM 1511 N N . ARG A 1 184 ? 25.276 -8.970 -37.404 1.00 57.34 184 ARG A N 1
ATOM 1512 C CA . ARG A 1 184 ? 25.167 -8.691 -38.850 1.00 57.34 184 ARG A CA 1
ATOM 1513 C C . ARG A 1 184 ? 26.482 -8.927 -39.598 1.00 57.34 184 ARG A C 1
ATOM 1515 O O . ARG A 1 184 ? 26.428 -9.421 -40.714 1.00 57.34 184 ARG A O 1
ATOM 1522 N N . LYS A 1 185 ? 27.642 -8.654 -38.986 1.00 55.72 185 LYS A N 1
ATOM 1523 C CA . LYS A 1 185 ? 28.958 -8.957 -39.585 1.00 55.72 185 LYS A CA 1
ATOM 1524 C C . LYS A 1 185 ? 29.243 -10.457 -39.720 1.00 55.72 185 LYS A C 1
ATOM 1526 O O . LYS A 1 185 ? 29.927 -10.846 -40.653 1.00 55.72 185 LYS A O 1
ATOM 1531 N N . ASN A 1 186 ? 28.685 -11.290 -38.840 1.00 53.34 186 ASN A N 1
ATOM 1532 C CA . ASN A 1 186 ? 28.865 -12.749 -38.890 1.00 53.34 186 ASN A CA 1
ATOM 1533 C C . ASN A 1 186 ? 27.857 -13.468 -39.806 1.00 53.34 186 ASN A C 1
ATOM 1535 O O . ASN A 1 186 ? 27.900 -14.689 -39.927 1.00 53.34 186 ASN A O 1
ATOM 1539 N N . ARG A 1 187 ? 26.939 -12.729 -40.441 1.00 51.81 187 ARG A N 1
ATOM 1540 C CA . ARG A 1 187 ? 26.018 -13.233 -41.468 1.00 51.81 187 ARG A CA 1
ATOM 1541 C C . ARG A 1 187 ? 26.446 -12.714 -42.842 1.00 51.81 187 ARG A C 1
ATOM 1543 O O . ARG A 1 187 ? 25.675 -12.047 -43.524 1.00 51.81 187 ARG A O 1
ATOM 1550 N N . SER A 1 188 ? 27.691 -12.972 -43.223 1.00 52.16 188 SER A N 1
ATOM 1551 C CA . SER A 1 188 ? 28.106 -12.871 -44.626 1.00 52.16 188 SER A CA 1
ATOM 1552 C C . SER A 1 188 ? 27.440 -14.009 -45.414 1.00 52.16 188 SER A C 1
ATOM 1554 O O . SER A 1 188 ? 27.288 -15.096 -44.851 1.00 52.16 188 SER A O 1
ATOM 1556 N N . PRO A 1 189 ? 27.031 -13.811 -46.678 1.00 52.34 189 PRO A N 1
ATOM 1557 C CA . PRO A 1 189 ? 26.387 -14.861 -47.455 1.00 52.34 189 PRO A CA 1
ATOM 1558 C C . PRO A 1 189 ? 27.403 -15.969 -47.735 1.00 52.34 189 PRO A C 1
ATOM 1560 O O . PRO A 1 189 ? 28.480 -15.692 -48.263 1.00 52.34 189 PRO A O 1
ATOM 1563 N N . THR A 1 190 ? 27.069 -17.219 -47.421 1.00 55.25 190 THR A N 1
ATOM 1564 C CA . THR A 1 190 ? 27.677 -18.360 -48.106 1.00 55.25 190 THR A CA 1
ATOM 1565 C C . THR A 1 190 ? 27.291 -18.245 -49.576 1.00 55.25 190 THR A C 1
ATOM 1567 O O . THR A 1 190 ? 26.140 -18.465 -49.946 1.00 55.25 190 THR A O 1
ATOM 1570 N N . SER A 1 191 ? 28.241 -17.797 -50.392 1.00 47.66 191 SER A N 1
ATOM 1571 C CA . SER A 1 191 ? 28.167 -17.840 -51.847 1.00 47.66 191 SER A CA 1
ATOM 1572 C C . SER A 1 191 ? 28.119 -19.303 -52.292 1.00 47.66 191 SER A C 1
ATOM 1574 O O . SER A 1 191 ? 29.083 -20.031 -52.047 1.00 47.66 191 SER A O 1
ATOM 1576 N N . ASN A 1 192 ? 26.999 -19.706 -52.896 1.00 45.50 192 ASN A N 1
ATOM 1577 C CA . ASN A 1 192 ? 26.910 -20.883 -53.765 1.00 45.50 192 ASN A CA 1
ATOM 1578 C C . ASN A 1 192 ? 27.398 -20.523 -55.168 1.00 45.50 192 ASN A C 1
ATOM 1580 O O . ASN A 1 192 ? 27.133 -19.370 -55.584 1.00 45.50 192 ASN A O 1
#

Nearest PDB s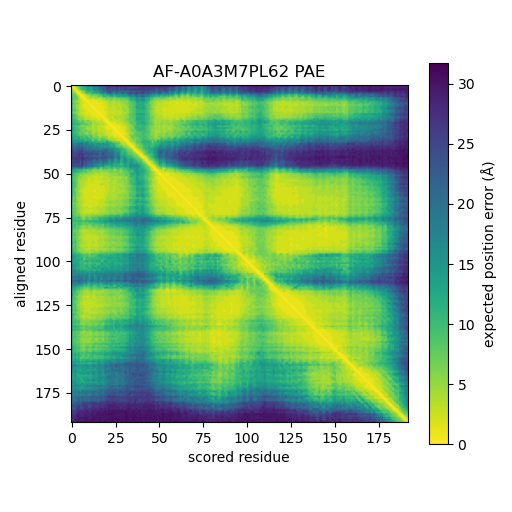tructures (foldseek):
  5m73-assembly1_C  TM=3.073E-01  e=7.101E+00  Homo sapiens

Foldseek 3Di:
DDPLCPPCVVLVVLVVVLPDDQVRQLVVQVVVCVVVVPPDDDDPDPRGCDPVVSVLSVLVNQLVVLVSVLVCQVVDPDDDLLVNLLSLLVSLCSLQVPNVVVVVCVVPVVDDDDDDPCNVVSVVVSVVSCVVCVVVNPDPVSLVSNLPDPVHNCVSPDPVCSVVSVVVVVVVVVVVVVVVVVVVVVPDDPDD

Radius of gyration: 25.53 Å; Cα contacts (8 Å, |Δi|>4): 104; chains: 1; bounding box: 54×46×92 Å

Organism: Brachionus plicatilis (NCBI:txid10195)

Mean predicted aligned error: 11.44 Å

pLDDT: mean 78.47, std 13.29, range [40.09, 93.88]

InterPro domains:
  IPR012337 Ribonuclease H-like superfamily [SSF53098] (4-178)